Protein AF-A0A7V5UJV2-F1 (afdb_monomer_lite)

Foldseek 3Di:
DDDDDPVPVVVVVVVVVVVVVVVVVVVVVVVVVVVVVVVVVPPNPPCLVVLLPDDDPCNCVSNVPNPCLLCPQLLPLVNLLVVLVVVLVVLCVVVDPPPVLNVLLVVLSVVLNVVSVVLCVVCVVVSVVLVVLVVVLVVCVVDPVLVVDPVSVVVSVVSSVVSSVSCVVVVVVSVVSVVSSVVSSD

Radius of gyration: 27.22 Å; chains: 1; bounding box: 94×27×67 Å

Secondary structure (DSSP, 8-state):
-----SHHHHHHHHHHHHHHHHHHHHHHHHHHHHHHHHHHHSS---THHHHHT--STTHHHHHTTSSSTT-TTTT-HHHHHHHHHHHHHHHHHHHTT-HHHHHHHHHHHHHHHHHHHHHHHHHHHHHHHHHHHHHHHHHHHH-HHHHHSHHHHHHHHHHHHHHHHHHHHHHHHHHHHHHHHHHHH-

Sequence (186 aa):
MGDRTLAATRFRLTWAAVLSLIALRVVIGWHFYKEGVSKLQGAPVSSGALFGTAKGPLASWYRAPVYDPYGQFRLDRKKTEEAWARYRNDLVRRVGSNKEAADRLKKVEAAHRRQLRAFFEDIDSDLEQHLKNVERLLAYRRDVARREVPGLRTQIATIEREVQKKATPWLAEIDEIWNNFESEMQ

Structure (mmCIF, N/CA/C/O backbone):
data_AF-A0A7V5UJV2-F1
#
_entry.id   AF-A0A7V5UJV2-F1
#
loop_
_atom_site.group_PDB
_atom_site.id
_atom_site.type_symbol
_atom_site.label_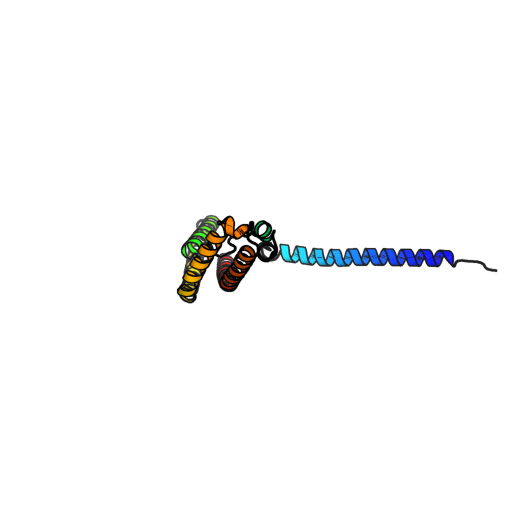atom_id
_atom_site.label_alt_id
_atom_site.label_comp_id
_atom_site.label_asym_id
_atom_site.label_entity_id
_atom_site.label_seq_id
_atom_site.pdbx_PDB_ins_code
_atom_site.Cartn_x
_atom_site.Cartn_y
_atom_site.Cartn_z
_atom_site.occupancy
_atom_site.B_iso_or_equiv
_atom_site.auth_seq_id
_atom_site.auth_comp_id
_atom_site.auth_asym_id
_atom_site.auth_atom_id
_atom_site.pdbx_PDB_model_num
ATOM 1 N N . MET A 1 1 ? 69.737 2.391 40.911 1.00 43.25 1 MET A N 1
ATOM 2 C CA . MET A 1 1 ? 68.554 3.267 40.737 1.00 43.25 1 MET A CA 1
ATOM 3 C C . MET A 1 1 ? 68.426 3.560 39.251 1.00 43.25 1 MET A C 1
ATOM 5 O O . MET A 1 1 ? 69.395 4.034 38.698 1.00 43.25 1 MET A O 1
ATOM 9 N N . GLY A 1 2 ? 67.364 3.276 38.513 1.00 53.12 2 GLY A N 1
ATOM 10 C CA . GLY A 1 2 ? 66.118 2.572 38.767 1.00 53.12 2 GLY A CA 1
ATOM 11 C C . GLY A 1 2 ? 65.568 2.234 37.383 1.00 53.12 2 GLY A C 1
ATOM 12 O O . GLY A 1 2 ? 65.049 3.107 36.700 1.00 53.12 2 GLY A O 1
ATOM 13 N N . ASP A 1 3 ? 65.758 0.990 36.960 1.00 53.03 3 ASP A N 1
ATOM 14 C CA . ASP A 1 3 ? 65.315 0.504 35.659 1.00 53.03 3 ASP A CA 1
ATOM 15 C C . ASP A 1 3 ? 63.919 -0.103 35.844 1.00 53.03 3 ASP A C 1
ATOM 17 O O . ASP A 1 3 ? 63.764 -1.225 36.335 1.00 53.03 3 ASP A O 1
ATOM 21 N N . ARG A 1 4 ? 62.870 0.694 35.607 1.00 56.84 4 ARG A N 1
ATOM 22 C CA . ARG A 1 4 ? 61.479 0.232 35.671 1.00 56.84 4 ARG A CA 1
ATOM 23 C C . ARG A 1 4 ? 60.632 0.846 34.551 1.00 56.84 4 ARG A C 1
ATOM 25 O O . ARG A 1 4 ? 60.442 2.053 34.464 1.00 56.84 4 ARG A O 1
ATOM 32 N N . THR A 1 5 ? 60.027 -0.065 33.785 1.00 53.66 5 THR A N 1
ATOM 33 C CA . THR A 1 5 ? 58.663 0.018 33.225 1.00 53.66 5 THR A CA 1
ATOM 34 C C . THR A 1 5 ? 58.388 0.959 32.042 1.00 53.66 5 THR A C 1
ATOM 36 O O . THR A 1 5 ? 57.554 1.851 32.143 1.00 53.66 5 THR A O 1
ATOM 39 N N . LEU A 1 6 ? 58.950 0.668 30.860 1.00 52.81 6 LEU A N 1
ATOM 40 C CA . LEU A 1 6 ? 58.385 1.148 29.578 1.00 52.81 6 LEU A CA 1
ATOM 41 C C . LEU A 1 6 ? 57.608 0.065 28.801 1.00 52.81 6 LEU A C 1
ATOM 43 O O . LEU A 1 6 ? 56.715 0.383 28.015 1.00 52.81 6 LEU A O 1
ATOM 47 N N . ALA A 1 7 ? 57.882 -1.221 29.049 1.00 50.50 7 ALA A N 1
ATOM 48 C CA . ALA A 1 7 ? 57.187 -2.331 28.384 1.00 50.50 7 ALA A CA 1
ATOM 49 C C . ALA A 1 7 ? 55.741 -2.531 28.888 1.00 50.50 7 ALA A C 1
ATOM 51 O O . ALA A 1 7 ? 54.833 -2.781 28.096 1.00 50.50 7 ALA A O 1
ATOM 52 N N . ALA A 1 8 ? 55.499 -2.345 30.192 1.00 51.28 8 ALA A N 1
ATOM 53 C CA . ALA A 1 8 ? 54.174 -2.498 30.805 1.00 51.28 8 ALA A CA 1
ATOM 54 C C . ALA A 1 8 ? 53.161 -1.436 30.328 1.00 51.28 8 ALA A C 1
ATOM 56 O O . ALA A 1 8 ? 51.961 -1.700 30.250 1.00 51.28 8 ALA A O 1
ATOM 57 N N . THR A 1 9 ? 53.636 -0.241 29.970 1.00 55.72 9 THR A N 1
ATOM 58 C CA . THR A 1 9 ? 52.798 0.895 29.559 1.00 55.72 9 THR A CA 1
ATOM 59 C C . THR A 1 9 ? 52.237 0.712 28.146 1.00 55.72 9 THR A C 1
ATOM 61 O O . THR A 1 9 ? 51.080 1.038 27.894 1.00 55.72 9 THR A O 1
ATOM 64 N N . ARG A 1 10 ? 53.008 0.098 27.234 1.00 55.28 10 ARG A N 1
ATOM 65 C CA . ARG A 1 10 ? 52.565 -0.208 25.859 1.00 55.28 10 ARG A CA 1
ATOM 66 C C . ARG A 1 10 ? 51.463 -1.272 25.816 1.00 55.28 10 ARG A C 1
ATOM 68 O O . ARG A 1 10 ? 50.513 -1.124 25.050 1.00 55.28 10 ARG A O 1
ATOM 75 N N . PHE A 1 11 ? 51.560 -2.294 26.671 1.00 56.97 11 PHE A N 1
ATOM 76 C CA . PHE A 1 11 ? 50.554 -3.359 26.798 1.00 56.97 11 PHE A CA 1
ATOM 77 C C . PHE A 1 11 ? 49.228 -2.834 27.382 1.00 56.97 11 PHE A C 1
ATOM 79 O O . PHE A 1 11 ? 48.145 -3.246 26.977 1.00 56.97 11 PHE A O 1
ATOM 86 N N . ARG A 1 12 ? 49.299 -1.859 28.301 1.00 59.91 12 ARG A N 1
ATOM 87 C CA . ARG A 1 12 ? 48.116 -1.184 28.865 1.00 59.91 12 ARG A CA 1
ATOM 88 C C . ARG A 1 12 ? 47.392 -0.300 27.846 1.00 59.91 12 ARG A C 1
ATOM 90 O O . ARG A 1 12 ? 46.166 -0.297 27.827 1.00 59.91 12 ARG A O 1
ATOM 97 N N . LEU A 1 13 ? 48.127 0.398 26.974 1.00 65.44 13 LEU A N 1
ATOM 98 C CA . LEU A 1 13 ? 47.531 1.194 25.891 1.00 65.44 13 LEU A CA 1
ATOM 99 C C . LEU A 1 13 ? 46.832 0.326 24.836 1.00 65.44 13 LEU A C 1
ATOM 101 O O . LEU A 1 13 ? 45.756 0.686 24.364 1.00 65.44 13 LEU A O 1
ATOM 105 N N . THR A 1 14 ? 47.400 -0.833 24.497 1.00 75.44 14 THR A N 1
ATOM 106 C CA . THR A 1 14 ? 46.771 -1.778 23.556 1.00 75.44 14 THR A CA 1
ATOM 107 C C . THR A 1 14 ? 45.496 -2.379 24.136 1.00 75.44 14 THR A C 1
ATOM 109 O O . THR A 1 14 ? 44.479 -2.417 23.448 1.00 75.44 14 THR A O 1
ATOM 112 N N . TRP A 1 15 ? 45.493 -2.750 25.418 1.00 82.06 15 TRP A N 1
ATOM 113 C CA . TRP A 1 15 ? 44.276 -3.207 26.092 1.00 82.06 15 TRP A CA 1
ATOM 114 C C . TRP A 1 15 ? 43.194 -2.126 26.186 1.00 82.06 15 TRP A C 1
ATOM 116 O O . TRP A 1 15 ? 42.030 -2.414 25.916 1.00 82.06 15 TRP A O 1
ATOM 126 N N . ALA A 1 16 ? 43.559 -0.878 26.494 1.00 84.56 16 ALA A N 1
ATOM 127 C CA . ALA A 1 16 ? 42.611 0.237 26.520 1.00 84.56 16 ALA A CA 1
ATOM 128 C C . ALA A 1 16 ? 41.988 0.507 25.138 1.00 84.56 16 ALA A C 1
ATOM 130 O O . ALA A 1 16 ? 40.784 0.754 25.040 1.00 84.56 16 ALA A O 1
ATOM 131 N N . ALA A 1 17 ? 42.775 0.401 24.063 1.00 86.88 17 ALA A N 1
ATOM 132 C CA . ALA A 1 17 ? 42.282 0.536 22.695 1.00 86.88 17 ALA A CA 1
ATOM 133 C C . ALA A 1 17 ? 41.329 -0.608 22.307 1.00 86.88 17 ALA A C 1
ATOM 135 O O . ALA A 1 17 ? 40.267 -0.356 21.738 1.00 86.88 17 ALA A O 1
ATOM 136 N N . VAL A 1 18 ? 41.658 -1.855 22.667 1.00 90.44 18 VAL A N 1
ATOM 137 C CA . VAL A 1 18 ? 40.792 -3.024 22.426 1.00 90.44 18 VAL A CA 1
ATOM 138 C C . VAL A 1 18 ? 39.471 -2.893 23.184 1.00 90.44 18 VAL A C 1
ATOM 140 O O . VAL A 1 18 ? 38.410 -3.077 22.593 1.00 90.44 18 VAL A O 1
ATOM 143 N N . LEU A 1 19 ? 39.513 -2.505 24.462 1.00 91.06 19 LEU A N 1
ATOM 144 C CA . LEU A 1 19 ? 38.308 -2.265 25.260 1.00 91.06 19 LEU A CA 1
ATOM 145 C C . LEU A 1 19 ? 37.454 -1.136 24.676 1.00 91.06 19 LEU A C 1
ATOM 147 O O . LEU A 1 19 ? 36.235 -1.267 24.610 1.00 91.06 19 LEU A O 1
ATOM 151 N N . SER A 1 20 ? 38.085 -0.069 24.183 1.00 88.44 20 SER A N 1
ATOM 152 C CA . SER A 1 20 ? 37.382 1.035 23.519 1.00 88.44 20 SER A CA 1
ATOM 153 C C . SER A 1 20 ? 36.712 0.586 22.216 1.00 88.44 20 SER A C 1
ATOM 155 O O . SER A 1 20 ? 35.573 0.962 21.949 1.00 88.44 20 SER A O 1
ATOM 157 N N . LEU A 1 21 ? 37.368 -0.268 21.423 1.00 92.69 21 LEU A N 1
ATOM 158 C CA . LEU A 1 21 ? 36.799 -0.825 20.191 1.00 92.69 21 LEU A CA 1
ATOM 159 C C . LEU A 1 21 ? 35.606 -1.750 20.479 1.00 92.69 21 LEU A C 1
ATOM 161 O O . LEU A 1 21 ? 34.597 -1.701 19.773 1.00 92.69 21 LEU A O 1
ATOM 165 N N . ILE A 1 22 ? 35.707 -2.578 21.522 1.00 94.19 22 ILE A N 1
ATOM 166 C CA . ILE A 1 22 ? 34.615 -3.448 21.976 1.00 94.19 22 ILE A CA 1
ATOM 167 C C . ILE A 1 22 ? 33.447 -2.597 22.479 1.00 94.19 22 ILE A C 1
ATOM 169 O O . ILE A 1 22 ? 32.313 -2.821 22.063 1.00 94.19 22 ILE A O 1
ATOM 173 N N . ALA A 1 23 ? 33.710 -1.584 23.306 1.00 91.94 23 ALA A N 1
ATOM 174 C CA . ALA A 1 23 ? 32.685 -0.665 23.791 1.00 91.94 23 ALA A CA 1
ATOM 175 C C . ALA A 1 23 ? 31.983 0.059 22.633 1.00 91.94 23 ALA A C 1
ATOM 177 O O . ALA A 1 23 ? 30.756 0.091 22.588 1.00 91.94 23 ALA A O 1
ATOM 178 N N . LEU A 1 24 ? 32.736 0.550 21.643 1.00 93.50 24 LEU A N 1
ATOM 179 C CA . LEU A 1 24 ? 32.177 1.162 20.438 1.00 93.50 24 LEU A CA 1
ATOM 180 C C . LEU A 1 24 ? 31.266 0.185 19.676 1.00 93.50 24 LEU A C 1
ATOM 182 O O . LEU A 1 24 ? 30.161 0.555 19.286 1.00 93.50 24 LEU A O 1
ATOM 186 N N . ARG A 1 25 ? 31.688 -1.075 19.504 1.00 92.06 25 ARG A N 1
ATOM 187 C CA . ARG A 1 25 ? 30.880 -2.128 18.859 1.00 92.06 25 ARG A CA 1
ATOM 188 C C . ARG A 1 25 ? 29.581 -2.401 19.615 1.00 92.06 25 ARG A C 1
ATOM 190 O O . ARG A 1 25 ? 28.536 -2.530 18.982 1.00 92.06 25 ARG A O 1
ATOM 197 N N . VAL A 1 26 ? 29.637 -2.465 20.944 1.00 95.06 26 VAL A N 1
ATOM 198 C CA . VAL A 1 26 ? 28.460 -2.694 21.792 1.00 95.06 26 VAL A CA 1
ATOM 199 C C . VAL A 1 26 ? 27.503 -1.507 21.725 1.00 95.06 26 VAL A C 1
ATOM 201 O O . VAL A 1 26 ? 26.307 -1.717 21.557 1.00 95.06 26 VAL A O 1
ATOM 204 N N . VAL A 1 27 ? 28.003 -0.269 21.778 1.00 93.62 27 VAL A N 1
ATOM 205 C CA . VAL A 1 27 ? 27.171 0.944 21.692 1.00 93.62 27 VAL A CA 1
ATOM 206 C C . VAL A 1 27 ? 26.481 1.050 20.333 1.00 93.62 27 VAL A C 1
ATOM 208 O O . VAL A 1 27 ? 25.272 1.266 20.284 1.00 93.62 27 VAL A O 1
ATOM 211 N N . ILE A 1 28 ? 27.215 0.843 19.233 1.00 89.75 28 ILE A N 1
ATOM 212 C CA . ILE A 1 28 ? 26.638 0.844 17.881 1.00 89.75 28 ILE A CA 1
ATOM 213 C C . ILE A 1 28 ? 25.586 -0.266 17.758 1.00 89.75 28 ILE A C 1
ATOM 215 O O . ILE A 1 28 ? 24.476 -0.015 17.293 1.00 89.75 28 ILE A O 1
ATOM 219 N N . GLY A 1 29 ? 25.899 -1.481 18.219 1.00 89.50 29 GLY A N 1
ATOM 220 C CA . GLY A 1 29 ? 24.962 -2.604 18.200 1.00 89.50 29 GLY A CA 1
ATOM 221 C C . GLY A 1 29 ? 23.695 -2.331 19.013 1.00 89.50 29 GLY A C 1
ATOM 222 O O . GLY A 1 29 ? 22.592 -2.584 18.537 1.00 89.50 29 GLY A O 1
ATOM 223 N N . TRP A 1 30 ? 23.837 -1.752 20.205 1.00 89.88 30 TRP A N 1
ATOM 224 C CA . TRP A 1 30 ? 22.716 -1.384 21.068 1.00 89.88 30 TRP A CA 1
ATOM 225 C C . TRP A 1 30 ? 21.837 -0.290 20.453 1.00 89.88 30 TRP A C 1
ATOM 227 O O . TRP A 1 30 ? 20.612 -0.359 20.551 1.00 89.88 30 TRP A O 1
ATOM 237 N N . HIS A 1 31 ? 22.443 0.691 19.780 1.00 86.62 31 HIS A N 1
ATOM 238 C CA . HIS A 1 31 ? 21.722 1.732 19.049 1.00 86.62 31 HIS A CA 1
ATOM 239 C C . HIS A 1 31 ? 20.842 1.127 17.946 1.00 86.62 31 HIS A C 1
ATOM 241 O O . HIS A 1 31 ? 19.631 1.347 17.938 1.00 86.62 31 HIS A O 1
ATOM 247 N N . PHE A 1 32 ? 21.416 0.281 17.083 1.00 83.25 32 PHE A N 1
ATOM 248 C CA . PHE A 1 32 ? 20.658 -0.422 16.040 1.00 83.25 32 PHE A CA 1
ATOM 249 C C . PHE A 1 32 ? 19.603 -1.374 16.610 1.00 83.25 32 PHE A C 1
ATOM 251 O O . PHE A 1 32 ? 18.515 -1.481 16.048 1.00 83.25 32 PHE A O 1
ATOM 258 N N . TYR A 1 33 ? 19.886 -2.041 17.732 1.00 84.31 33 TYR A N 1
ATOM 259 C CA . TYR A 1 33 ? 18.919 -2.906 18.404 1.00 84.31 33 TYR A CA 1
ATOM 260 C C . TYR A 1 33 ? 17.708 -2.112 18.902 1.00 84.31 33 TYR A C 1
ATOM 262 O O . TYR A 1 33 ? 16.574 -2.483 18.611 1.00 84.31 33 TYR A O 1
ATOM 270 N N . LYS A 1 34 ? 17.925 -0.989 19.596 1.00 82.69 34 LYS A N 1
ATOM 271 C CA . LYS A 1 34 ? 16.832 -0.131 20.074 1.00 82.69 34 LYS A CA 1
ATOM 272 C C . LYS A 1 34 ? 16.006 0.448 18.931 1.00 82.69 34 LYS A C 1
ATOM 274 O O . LYS A 1 34 ? 14.782 0.452 19.022 1.00 82.69 34 LYS A O 1
ATOM 279 N N . GLU A 1 35 ? 16.648 0.914 17.862 1.00 74.81 35 GLU A N 1
ATOM 280 C CA . GLU A 1 35 ? 15.935 1.391 16.674 1.00 74.81 35 GLU A CA 1
ATOM 281 C C . GLU A 1 35 ? 15.155 0.269 15.983 1.00 74.81 35 GLU A C 1
ATOM 283 O O . GLU A 1 35 ? 14.025 0.483 15.548 1.00 74.81 35 GLU A O 1
ATOM 288 N N . GLY A 1 36 ? 15.730 -0.934 15.912 1.00 66.75 36 GLY A N 1
ATOM 289 C CA . GLY A 1 36 ? 15.079 -2.115 15.354 1.00 66.75 36 GLY A CA 1
ATOM 290 C C . GLY A 1 36 ? 13.849 -2.533 16.156 1.00 66.75 36 GLY A C 1
ATOM 291 O O . GLY A 1 36 ? 12.781 -2.717 15.581 1.00 66.75 36 GLY A O 1
ATOM 292 N N . VAL A 1 37 ? 13.964 -2.619 17.483 1.00 71.94 37 VAL A N 1
ATOM 293 C CA . VAL A 1 37 ? 12.848 -2.964 18.379 1.00 71.94 37 VAL A CA 1
ATOM 294 C C . VAL A 1 37 ? 11.764 -1.888 18.360 1.00 71.94 37 VAL A C 1
ATOM 296 O O . VAL A 1 37 ? 10.588 -2.227 18.289 1.00 71.94 37 VAL A O 1
ATOM 299 N N . SER A 1 38 ? 12.141 -0.607 18.354 1.00 61.31 38 SER A N 1
ATOM 300 C CA . SER A 1 38 ? 11.189 0.507 18.242 1.00 61.31 38 SER A CA 1
ATOM 301 C C . SER A 1 38 ? 10.376 0.425 16.946 1.00 61.31 38 SER A C 1
ATOM 303 O O . SER A 1 38 ? 9.154 0.550 16.964 1.00 61.31 38 SER A O 1
ATOM 305 N N . LYS A 1 39 ? 11.036 0.102 15.825 1.00 58.22 39 LYS A N 1
ATOM 306 C CA . LYS A 1 39 ? 10.365 -0.133 14.542 1.00 58.22 39 LYS A CA 1
ATOM 307 C C . LYS A 1 39 ? 9.461 -1.366 14.587 1.00 58.22 39 LYS A C 1
ATOM 309 O O . LYS A 1 39 ? 8.358 -1.302 14.080 1.00 58.22 39 LYS A O 1
ATOM 314 N N . LEU A 1 40 ? 9.870 -2.458 15.232 1.00 57.78 40 LEU A N 1
ATOM 315 C CA . LEU A 1 40 ? 9.035 -3.662 15.369 1.00 57.78 40 LEU A CA 1
ATOM 316 C C . LEU A 1 40 ? 7.800 -3.465 16.266 1.00 57.78 40 LEU A C 1
ATOM 318 O O . LEU A 1 40 ? 6.825 -4.196 16.113 1.00 57.78 40 LEU A O 1
ATOM 322 N N . GLN A 1 41 ? 7.840 -2.516 17.203 1.00 55.31 41 GLN A N 1
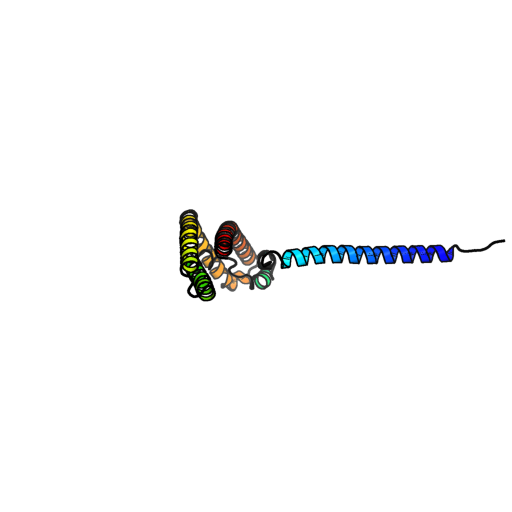ATOM 323 C CA . GLN A 1 41 ? 6.728 -2.209 18.110 1.00 55.31 41 GLN A CA 1
ATOM 324 C C . GLN A 1 41 ? 5.765 -1.144 17.553 1.00 55.31 41 GLN A C 1
ATOM 326 O O . GLN A 1 41 ? 4.624 -1.077 18.005 1.00 55.31 41 GLN A O 1
ATOM 331 N N . GLY A 1 42 ? 6.189 -0.332 16.577 1.00 47.41 42 GLY A N 1
ATOM 332 C CA . GLY A 1 42 ? 5.365 0.689 15.925 1.00 47.41 42 GLY A CA 1
ATOM 333 C C . GLY A 1 42 ? 4.938 0.275 14.518 1.00 47.41 42 GLY A C 1
ATOM 334 O O . GLY A 1 42 ? 5.728 0.413 13.592 1.00 47.41 42 GLY A O 1
ATOM 335 N N . ALA A 1 43 ? 3.682 -0.169 14.371 1.00 47.94 43 ALA A N 1
ATOM 336 C CA . ALA A 1 43 ? 3.082 -0.715 13.143 1.00 47.94 43 ALA A CA 1
ATOM 337 C C . ALA A 1 43 ? 3.852 -1.924 12.548 1.00 47.94 43 ALA A C 1
ATOM 339 O O . ALA A 1 43 ? 5.065 -2.055 12.701 1.00 47.94 43 ALA A O 1
ATOM 340 N N . PRO A 1 44 ? 3.185 -2.872 11.866 1.00 46.66 44 PRO A N 1
ATOM 341 C CA . PRO A 1 44 ? 3.896 -3.967 11.218 1.00 46.66 44 PRO A CA 1
ATOM 342 C C . PRO A 1 44 ? 4.821 -3.391 10.140 1.00 46.66 44 PRO A C 1
ATOM 344 O O . PRO A 1 44 ? 4.370 -2.950 9.084 1.00 46.66 44 PRO A O 1
ATOM 347 N N . VAL A 1 45 ? 6.132 -3.396 10.397 1.00 42.91 45 VAL A N 1
ATOM 348 C CA . VAL A 1 45 ? 7.148 -3.018 9.409 1.00 42.91 45 VAL A CA 1
ATOM 349 C C . VAL A 1 45 ? 7.133 -4.073 8.315 1.00 42.91 45 VAL A C 1
ATOM 351 O O . VAL A 1 45 ? 7.837 -5.083 8.365 1.00 42.91 45 VAL A O 1
ATOM 354 N N . SER A 1 46 ? 6.284 -3.859 7.317 1.00 51.59 46 SER A N 1
ATOM 355 C CA . SER A 1 46 ? 6.256 -4.701 6.138 1.00 51.59 46 SER A CA 1
ATOM 356 C C . SER A 1 46 ? 7.579 -4.516 5.405 1.00 51.59 46 SER A C 1
ATOM 358 O O . SER A 1 46 ? 7.878 -3.454 4.855 1.00 51.59 46 SER A O 1
ATOM 360 N N . SER A 1 47 ? 8.370 -5.588 5.336 1.00 53.78 47 SER A N 1
ATOM 361 C CA . SER A 1 47 ? 9.551 -5.647 4.465 1.00 53.78 47 SER A CA 1
ATOM 362 C C . SER A 1 47 ? 9.181 -5.492 2.979 1.00 53.78 47 SER A C 1
ATOM 364 O O . SER A 1 47 ? 10.066 -5.414 2.132 1.00 53.78 47 SER A O 1
ATOM 366 N N . GLY A 1 48 ? 7.886 -5.392 2.647 1.00 56.41 48 GLY A N 1
ATOM 367 C CA . GLY A 1 48 ? 7.373 -5.108 1.313 1.00 56.41 48 GLY A CA 1
ATOM 368 C C . GLY A 1 48 ? 7.949 -3.842 0.676 1.00 56.41 48 GLY A C 1
ATOM 369 O O . GLY A 1 48 ? 8.186 -3.849 -0.526 1.00 56.41 48 GLY A O 1
ATOM 370 N N . ALA A 1 49 ? 8.274 -2.796 1.444 1.00 56.47 49 ALA A N 1
ATOM 371 C CA . ALA A 1 49 ? 8.940 -1.605 0.898 1.00 56.47 49 ALA A CA 1
ATOM 372 C C . ALA A 1 49 ? 10.405 -1.880 0.487 1.00 56.47 49 ALA A C 1
ATOM 374 O O . ALA A 1 49 ? 10.864 -1.435 -0.568 1.00 56.47 49 ALA A O 1
ATOM 375 N N . LEU A 1 50 ? 11.136 -2.673 1.279 1.00 60.25 50 LEU A N 1
ATOM 376 C CA . LEU A 1 50 ? 12.511 -3.094 0.969 1.00 60.25 50 LEU A CA 1
ATOM 377 C C . LEU A 1 50 ? 12.538 -4.041 -0.236 1.00 60.25 50 LEU A C 1
ATOM 379 O O . LEU A 1 50 ? 13.301 -3.856 -1.181 1.00 60.25 50 LEU A O 1
ATOM 383 N N . PHE A 1 51 ? 11.649 -5.028 -0.239 1.00 66.94 51 PHE A N 1
ATOM 384 C CA . PHE A 1 51 ? 11.513 -5.989 -1.325 1.00 66.94 51 PHE A CA 1
ATOM 385 C C . PHE A 1 51 ? 10.976 -5.342 -2.607 1.00 66.94 51 PHE A C 1
ATOM 387 O O . PHE A 1 51 ? 11.487 -5.605 -3.695 1.00 66.94 51 PHE A O 1
ATOM 394 N N . GLY A 1 52 ? 10.028 -4.412 -2.484 1.00 62.50 52 GLY A N 1
ATOM 395 C CA . GLY A 1 52 ? 9.441 -3.643 -3.581 1.00 62.50 52 GLY A CA 1
ATOM 396 C C . GLY A 1 52 ? 10.444 -2.747 -4.312 1.00 62.50 52 GLY A C 1
ATOM 397 O O . GLY A 1 52 ? 10.292 -2.507 -5.510 1.00 62.50 52 GLY A O 1
ATOM 398 N N . THR A 1 53 ? 11.506 -2.304 -3.633 1.00 64.50 53 THR A N 1
ATOM 399 C CA . THR A 1 53 ? 12.543 -1.425 -4.201 1.00 64.50 53 THR A CA 1
ATOM 400 C C . THR A 1 53 ? 13.755 -2.170 -4.769 1.00 64.50 53 THR A C 1
ATOM 402 O O . THR A 1 53 ? 14.619 -1.531 -5.377 1.00 64.50 53 THR A O 1
ATOM 405 N N . ALA A 1 54 ? 13.811 -3.505 -4.662 1.00 73.25 54 ALA A N 1
ATOM 406 C CA . ALA A 1 54 ? 14.917 -4.319 -5.174 1.00 73.25 54 ALA A CA 1
ATOM 407 C C . ALA A 1 54 ? 15.191 -4.046 -6.665 1.00 73.25 54 ALA A C 1
ATOM 409 O O . ALA A 1 54 ? 14.261 -3.976 -7.465 1.00 73.25 54 ALA A O 1
ATOM 410 N N . LYS A 1 55 ? 16.457 -3.890 -7.070 1.00 69.12 55 LYS A N 1
ATOM 411 C CA . LYS A 1 55 ? 16.866 -3.655 -8.470 1.00 69.12 55 LYS A CA 1
ATOM 412 C C . LYS A 1 55 ? 17.795 -4.773 -8.943 1.00 69.12 55 LYS A C 1
ATOM 414 O O . LYS A 1 55 ? 18.531 -5.343 -8.148 1.00 69.12 55 LYS A O 1
ATOM 419 N N . GLY A 1 56 ? 17.787 -5.051 -10.246 1.00 69.00 56 GLY A N 1
ATOM 420 C CA . GLY A 1 56 ? 18.700 -6.012 -10.873 1.00 69.00 56 GLY A CA 1
ATOM 421 C C . GLY A 1 56 ? 18.022 -7.302 -11.352 1.00 69.00 56 GLY A C 1
ATOM 422 O O . GLY A 1 56 ? 16.796 -7.409 -11.315 1.00 69.00 56 GLY A O 1
ATOM 423 N N . PRO A 1 57 ? 18.804 -8.286 -11.832 1.00 71.31 57 PRO A N 1
ATOM 424 C CA . PRO A 1 57 ? 18.279 -9.501 -12.461 1.00 71.31 57 PRO A CA 1
ATOM 425 C C . PRO A 1 57 ? 17.470 -10.385 -11.504 1.00 71.31 57 PRO A C 1
ATOM 427 O O . PRO A 1 57 ? 16.599 -11.120 -11.955 1.00 71.31 57 PRO A O 1
ATOM 430 N N . LEU A 1 58 ? 17.720 -10.275 -10.196 1.00 74.75 58 LEU A N 1
ATOM 431 C CA . LEU A 1 58 ? 16.997 -11.000 -9.148 1.00 74.75 58 LEU A CA 1
ATOM 432 C C . LEU A 1 58 ? 15.853 -10.184 -8.526 1.00 74.75 58 LEU A C 1
ATOM 434 O O . LEU A 1 58 ? 15.212 -10.652 -7.591 1.00 74.75 58 LEU A O 1
ATOM 438 N N . ALA A 1 59 ? 15.560 -8.977 -9.024 1.00 73.38 59 ALA A N 1
ATOM 439 C CA . ALA A 1 59 ? 14.505 -8.131 -8.459 1.00 73.38 59 ALA A CA 1
ATOM 440 C C . ALA A 1 59 ? 13.134 -8.822 -8.454 1.00 73.38 59 ALA A C 1
ATOM 442 O O . ALA A 1 59 ? 12.367 -8.645 -7.515 1.00 73.38 59 ALA A O 1
ATOM 443 N N . SER A 1 60 ? 12.837 -9.646 -9.464 1.00 67.88 60 SER A N 1
ATOM 444 C CA . SER A 1 60 ? 11.605 -10.440 -9.509 1.00 67.88 60 SER A CA 1
ATOM 445 C C . SER A 1 60 ? 11.491 -11.418 -8.337 1.00 67.88 60 SER A C 1
ATOM 447 O O . SER A 1 60 ? 10.414 -11.536 -7.765 1.00 67.88 60 SER A O 1
ATOM 449 N N . TRP A 1 61 ? 12.592 -12.068 -7.949 1.00 71.75 61 TRP A N 1
ATOM 450 C CA . TRP A 1 61 ? 12.634 -13.001 -6.821 1.00 71.75 61 TRP A CA 1
ATOM 451 C C . TRP A 1 61 ? 12.408 -12.290 -5.492 1.00 71.75 61 TRP A C 1
ATOM 453 O O . TRP A 1 61 ? 11.609 -12.744 -4.681 1.00 71.75 61 TRP A O 1
ATOM 463 N N . TYR A 1 62 ? 13.057 -11.142 -5.294 1.00 72.69 62 TYR A N 1
ATOM 464 C CA . TYR A 1 62 ? 12.880 -10.358 -4.073 1.00 72.69 62 TYR A CA 1
ATOM 465 C C . TYR A 1 62 ? 11.502 -9.709 -3.982 1.00 72.69 62 TYR A C 1
ATOM 467 O O . TYR A 1 62 ? 10.990 -9.569 -2.883 1.00 72.69 62 TYR A O 1
ATOM 475 N N . ARG A 1 63 ? 10.879 -9.348 -5.111 1.00 72.81 63 ARG A N 1
ATOM 476 C CA . ARG A 1 63 ? 9.530 -8.761 -5.149 1.00 72.81 63 ARG A CA 1
ATOM 477 C C . ARG A 1 63 ? 8.403 -9.791 -5.099 1.00 72.81 63 ARG A C 1
ATOM 479 O O . ARG A 1 63 ? 7.276 -9.403 -4.825 1.00 72.81 63 ARG A O 1
ATOM 486 N N . ALA A 1 64 ? 8.672 -11.072 -5.356 1.00 68.50 64 ALA A N 1
ATOM 487 C CA . ALA A 1 64 ? 7.651 -12.125 -5.364 1.00 68.50 64 ALA A CA 1
ATOM 488 C C . ALA A 1 64 ? 6.819 -12.226 -4.064 1.00 68.50 64 ALA A C 1
ATOM 490 O O . ALA A 1 64 ? 5.619 -12.469 -4.169 1.00 68.50 64 ALA A O 1
ATOM 491 N N . PRO A 1 65 ? 7.386 -12.003 -2.860 1.00 71.62 65 PRO A N 1
ATOM 492 C CA . PRO A 1 65 ? 6.621 -12.004 -1.613 1.00 71.62 65 PRO A CA 1
ATOM 493 C C . PRO A 1 65 ? 5.851 -10.702 -1.350 1.00 71.62 65 PRO A C 1
ATOM 495 O O . PRO A 1 65 ? 5.104 -10.630 -0.376 1.00 71.62 65 PRO A O 1
ATOM 498 N N . VAL A 1 66 ? 6.059 -9.647 -2.149 1.00 73.12 66 VAL A N 1
ATOM 499 C CA . VAL A 1 66 ? 5.389 -8.359 -1.943 1.00 73.12 66 VAL A CA 1
ATOM 500 C C . VAL A 1 66 ? 3.917 -8.540 -2.278 1.00 73.12 66 VAL A C 1
ATOM 502 O O . VAL A 1 66 ? 3.559 -8.758 -3.434 1.00 73.12 66 VAL A O 1
ATOM 505 N N . TYR A 1 67 ? 3.070 -8.452 -1.255 1.00 70.25 67 TYR A N 1
ATOM 506 C CA . TYR A 1 67 ? 1.629 -8.452 -1.439 1.00 70.25 67 TYR A CA 1
ATOM 507 C C . TYR A 1 67 ? 1.215 -7.258 -2.302 1.00 70.25 67 TYR A C 1
ATOM 509 O O . TYR A 1 67 ? 1.582 -6.119 -2.017 1.00 70.25 67 TYR A O 1
ATOM 517 N N . ASP A 1 68 ? 0.450 -7.545 -3.353 1.00 77.06 68 ASP A N 1
ATOM 518 C CA . ASP A 1 68 ? -0.172 -6.554 -4.227 1.00 77.06 68 ASP A CA 1
ATOM 519 C C . ASP A 1 68 ? 0.776 -5.421 -4.702 1.00 77.06 68 ASP A C 1
ATOM 521 O O . ASP A 1 68 ? 0.555 -4.242 -4.395 1.00 77.06 68 ASP A O 1
ATOM 525 N N . PRO A 1 69 ? 1.847 -5.749 -5.458 1.00 76.12 69 PRO A N 1
ATOM 526 C CA . PRO A 1 69 ? 2.905 -4.797 -5.809 1.00 76.12 69 PRO A CA 1
ATOM 527 C C . PRO A 1 69 ? 2.449 -3.723 -6.806 1.00 76.12 69 PRO A C 1
ATOM 529 O O . PRO A 1 69 ? 3.104 -2.691 -6.944 1.00 76.12 69 PRO A O 1
ATOM 532 N N . TYR A 1 70 ? 1.346 -3.977 -7.513 1.00 81.44 70 TYR A N 1
ATOM 533 C CA . TYR A 1 70 ? 0.777 -3.079 -8.518 1.00 81.44 70 TYR A CA 1
ATOM 534 C C . TYR A 1 70 ? -0.584 -2.500 -8.108 1.00 81.44 70 TYR A C 1
ATOM 536 O O . TYR A 1 70 ? -1.172 -1.748 -8.886 1.00 81.44 70 TYR A O 1
ATOM 544 N N . GLY A 1 71 ? -1.085 -2.846 -6.918 1.00 83.88 71 GLY A N 1
ATOM 545 C CA . GLY A 1 71 ? -2.360 -2.347 -6.413 1.00 83.88 71 GLY A CA 1
ATOM 546 C C . GLY A 1 71 ? -3.606 -3.017 -6.993 1.00 83.88 71 GLY A C 1
ATOM 547 O O . GLY A 1 71 ? -4.687 -2.476 -6.849 1.00 83.88 71 GLY A O 1
ATOM 548 N N . GLN A 1 72 ? -3.503 -4.166 -7.660 1.00 83.19 72 GLN A N 1
ATOM 549 C CA . GLN A 1 72 ? -4.646 -4.858 -8.272 1.00 83.19 72 GLN A CA 1
ATOM 550 C C . GLN A 1 72 ? -5.725 -5.287 -7.269 1.00 83.19 72 GLN A C 1
ATOM 552 O O . GLN A 1 72 ? -6.873 -5.501 -7.661 1.00 83.19 72 GLN A O 1
ATOM 557 N N . PHE A 1 73 ? -5.359 -5.486 -6.002 1.00 85.06 73 PHE A N 1
ATOM 558 C CA . PHE A 1 73 ? -6.320 -5.788 -4.946 1.00 85.06 73 PHE A CA 1
ATOM 559 C C . PHE A 1 73 ? -6.802 -4.514 -4.254 1.00 85.06 73 PHE A C 1
ATOM 561 O O . PHE A 1 73 ? -8.003 -4.329 -4.100 1.00 85.06 73 PHE A O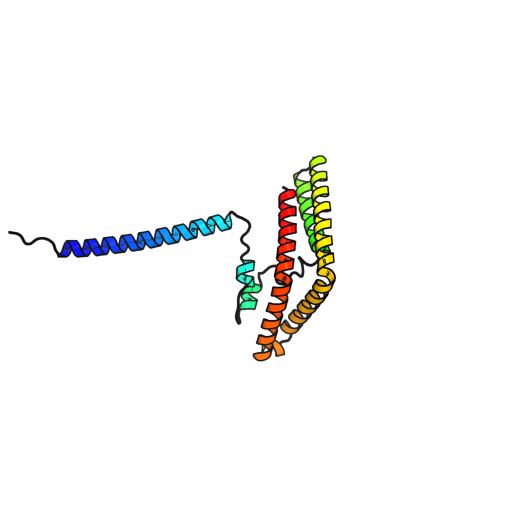 1
ATOM 568 N N . ARG A 1 74 ? -5.881 -3.630 -3.857 1.00 85.88 74 ARG A N 1
ATOM 569 C CA . ARG A 1 74 ? -6.203 -2.413 -3.094 1.00 85.88 74 ARG A CA 1
ATOM 570 C C . ARG A 1 74 ? -6.905 -1.343 -3.930 1.00 85.88 74 ARG A C 1
ATOM 572 O O . ARG A 1 74 ? -7.828 -0.702 -3.438 1.00 85.88 74 ARG A O 1
ATOM 579 N N . LEU A 1 75 ? -6.531 -1.207 -5.204 1.00 90.25 75 LEU A N 1
ATOM 580 C CA . LEU A 1 75 ? -7.184 -0.326 -6.182 1.00 90.25 75 LEU A CA 1
ATOM 581 C C . LEU A 1 75 ? -8.456 -0.955 -6.786 1.00 90.25 75 LEU A C 1
ATOM 583 O O . LEU A 1 75 ? -8.971 -0.473 -7.790 1.00 90.25 75 LEU A O 1
ATOM 587 N N . ASP A 1 76 ? -8.976 -2.034 -6.200 1.00 90.31 76 ASP A N 1
ATOM 588 C CA . ASP A 1 76 ? -10.287 -2.586 -6.530 1.00 90.31 76 ASP A CA 1
ATOM 589 C C . ASP A 1 76 ? -11.256 -2.238 -5.399 1.00 90.31 76 ASP A C 1
ATOM 591 O O . ASP A 1 76 ? -11.269 -2.875 -4.342 1.00 90.31 76 ASP A O 1
ATOM 595 N N . ARG A 1 77 ? -12.092 -1.217 -5.633 1.00 91.69 77 ARG A N 1
ATOM 596 C CA . ARG A 1 77 ? -13.054 -0.724 -4.637 1.00 91.69 77 ARG A CA 1
ATOM 597 C C . ARG A 1 77 ? -13.884 -1.850 -4.029 1.00 91.69 77 ARG A C 1
ATOM 599 O O . ARG A 1 77 ? -14.088 -1.866 -2.819 1.00 91.69 77 ARG A O 1
ATOM 606 N N . LYS A 1 78 ? -14.369 -2.792 -4.846 1.00 91.31 78 LYS A N 1
ATOM 607 C CA . LYS A 1 78 ? -15.243 -3.869 -4.362 1.00 91.31 78 LYS A CA 1
ATOM 608 C C . LYS A 1 78 ? -14.488 -4.791 -3.413 1.00 91.31 78 LYS A C 1
ATOM 610 O O . LYS A 1 78 ? -15.003 -5.098 -2.343 1.00 91.31 78 LYS A O 1
ATOM 615 N N . LYS A 1 79 ? -13.262 -5.183 -3.763 1.00 90.00 79 LYS A N 1
ATOM 616 C CA . LYS A 1 79 ? -12.436 -6.046 -2.905 1.00 90.00 79 LYS A CA 1
ATOM 617 C C . LYS A 1 79 ? -12.051 -5.364 -1.598 1.00 90.00 79 LYS A C 1
ATOM 619 O O . LYS A 1 79 ? -12.115 -6.004 -0.550 1.00 90.00 79 LYS A O 1
ATOM 624 N N . THR A 1 80 ? -11.710 -4.079 -1.644 1.00 88.81 80 THR A N 1
ATOM 625 C CA . THR A 1 80 ? -11.414 -3.287 -0.443 1.00 88.81 80 THR A CA 1
ATOM 626 C C . THR A 1 80 ? -12.645 -3.197 0.466 1.00 88.81 80 THR A C 1
ATOM 628 O O . THR A 1 80 ? -12.558 -3.515 1.651 1.00 88.81 80 THR A O 1
ATOM 631 N N . GLU A 1 81 ? -13.824 -2.892 -0.087 1.00 90.00 81 GLU A N 1
ATOM 632 C CA . GLU A 1 81 ? -15.085 -2.866 0.667 1.00 90.00 81 GLU A CA 1
ATOM 633 C C . GLU A 1 81 ? -15.469 -4.236 1.254 1.00 90.00 81 GLU A C 1
ATOM 635 O O . GLU A 1 81 ? -15.986 -4.315 2.371 1.00 90.00 81 GLU A O 1
ATOM 640 N N . GLU A 1 82 ? -15.237 -5.328 0.524 1.00 91.06 82 GLU A N 1
ATOM 641 C CA . GLU A 1 82 ? -15.460 -6.689 1.020 1.00 91.06 82 GLU A CA 1
ATOM 642 C C . GLU A 1 82 ? -14.523 -7.033 2.178 1.00 91.06 82 GLU A C 1
ATOM 644 O O . GLU A 1 82 ? -14.950 -7.650 3.158 1.00 91.06 82 GLU A O 1
ATOM 649 N N . ALA A 1 83 ? -13.253 -6.642 2.086 1.00 88.12 83 ALA A N 1
ATOM 650 C CA . ALA A 1 83 ? -12.276 -6.877 3.137 1.00 88.12 83 ALA A CA 1
ATOM 651 C C . ALA A 1 83 ? -12.626 -6.088 4.412 1.00 88.12 83 ALA A C 1
ATOM 653 O O . ALA A 1 83 ? -12.614 -6.659 5.505 1.00 88.12 83 ALA A O 1
ATOM 654 N N . TRP A 1 84 ? -13.064 -4.832 4.280 1.00 90.56 84 TRP A N 1
ATOM 655 C CA . TRP A 1 84 ? -13.588 -4.037 5.397 1.00 90.56 84 TRP A CA 1
ATOM 656 C C . TRP A 1 84 ? -14.843 -4.636 6.021 1.00 90.56 84 TRP A C 1
ATOM 658 O O . TRP A 1 84 ? -14.956 -4.696 7.246 1.00 90.56 84 TRP A O 1
ATOM 668 N N . ALA A 1 85 ? -15.773 -5.137 5.204 1.00 89.94 85 ALA A N 1
ATOM 669 C CA . ALA A 1 85 ? -16.975 -5.791 5.708 1.00 89.94 85 ALA A CA 1
ATOM 670 C C . ALA A 1 85 ? -16.632 -7.037 6.540 1.00 89.94 85 ALA A C 1
ATOM 672 O O . ALA A 1 85 ? -17.245 -7.266 7.586 1.00 89.94 85 ALA A O 1
ATOM 673 N N . ARG A 1 86 ? -15.637 -7.828 6.108 1.00 89.50 86 ARG A N 1
ATOM 674 C CA . ARG A 1 86 ? -15.126 -8.975 6.877 1.00 89.50 86 ARG A CA 1
ATOM 675 C C . ARG A 1 86 ? -14.502 -8.522 8.195 1.00 89.50 86 ARG A C 1
ATOM 677 O O . ARG A 1 86 ? -14.898 -9.036 9.236 1.00 89.50 86 ARG A O 1
ATOM 684 N N . TYR A 1 87 ? -13.621 -7.522 8.163 1.00 86.69 87 TYR A N 1
ATOM 685 C CA . TYR A 1 87 ? -12.989 -6.976 9.367 1.00 86.69 87 TYR A CA 1
ATOM 686 C C . TYR A 1 87 ? -14.021 -6.466 10.384 1.00 86.69 87 TYR A C 1
ATOM 688 O O . TYR A 1 87 ? -14.011 -6.863 11.549 1.00 86.69 87 TYR A O 1
ATOM 696 N N . ARG A 1 88 ? -15.003 -5.676 9.934 1.00 90.12 88 ARG A N 1
ATOM 697 C CA . ARG A 1 88 ? -16.116 -5.229 10.782 1.00 90.12 88 ARG A CA 1
ATOM 698 C C . ARG A 1 88 ? -16.890 -6.413 11.361 1.00 90.12 88 ARG A C 1
ATOM 700 O O . ARG A 1 88 ? -17.206 -6.405 12.546 1.00 90.12 88 ARG A O 1
ATOM 707 N N . ASN A 1 89 ? -17.231 -7.417 10.553 1.00 90.12 89 ASN A N 1
ATOM 708 C CA . ASN A 1 89 ? -17.965 -8.591 11.039 1.00 90.12 89 ASN A CA 1
ATOM 709 C C . ASN A 1 89 ? -17.194 -9.323 12.145 1.00 90.12 89 ASN A C 1
ATOM 711 O O . ASN A 1 89 ? -17.803 -9.788 13.108 1.00 90.12 89 ASN A O 1
ATOM 715 N N . ASP A 1 90 ? -15.868 -9.388 12.049 1.00 88.31 90 ASP A N 1
ATOM 716 C CA . ASP A 1 90 ? -15.017 -9.965 13.090 1.00 88.31 90 ASP A CA 1
ATOM 717 C C . ASP A 1 90 ? -15.084 -9.160 14.389 1.00 88.31 90 ASP A C 1
ATOM 719 O O . ASP A 1 90 ? -15.197 -9.748 15.465 1.00 88.31 90 ASP A O 1
ATOM 723 N N . LEU A 1 91 ? -15.085 -7.830 14.303 1.00 88.25 91 LEU A N 1
ATOM 724 C CA . LEU A 1 91 ? -15.231 -6.949 15.464 1.00 88.25 91 LEU A CA 1
ATOM 725 C C . LEU A 1 91 ? -16.623 -7.038 16.092 1.00 88.25 91 LEU A C 1
ATOM 727 O O . LEU A 1 91 ? -16.738 -7.194 17.305 1.00 88.25 91 LEU A O 1
ATOM 731 N N . VAL A 1 92 ? -17.684 -7.033 15.281 1.00 88.88 92 VAL A N 1
ATOM 732 C CA . VAL A 1 92 ? -19.063 -7.211 15.764 1.00 88.88 92 VAL A CA 1
ATOM 733 C C . VAL A 1 92 ? -19.199 -8.537 16.517 1.00 88.88 92 VAL A C 1
ATOM 735 O O . VAL A 1 92 ? -19.800 -8.571 17.589 1.00 88.88 92 VAL A O 1
ATOM 738 N N . ARG A 1 93 ? -18.583 -9.621 16.021 1.00 89.00 93 ARG A N 1
ATOM 739 C CA . ARG A 1 93 ? -18.560 -10.914 16.726 1.00 89.00 93 ARG A CA 1
ATOM 740 C C . ARG A 1 93 ? -17.866 -10.839 18.088 1.00 89.00 93 ARG A C 1
ATOM 742 O O . ARG A 1 93 ? -18.328 -11.488 19.019 1.00 89.00 93 ARG A O 1
ATOM 749 N N . ARG A 1 94 ? -16.789 -10.056 18.220 1.00 87.12 94 ARG A N 1
ATOM 750 C CA . ARG A 1 94 ? -16.060 -9.872 19.493 1.00 87.12 94 ARG A CA 1
ATOM 751 C C . ARG A 1 94 ? -16.853 -9.058 20.511 1.00 87.12 94 ARG A C 1
ATOM 753 O O . ARG A 1 94 ? -16.788 -9.337 21.701 1.00 87.12 94 ARG A O 1
ATOM 760 N N . VAL A 1 95 ? -17.593 -8.063 20.037 1.00 86.81 95 VAL A N 1
ATOM 761 C CA . VAL A 1 95 ? -18.394 -7.153 20.866 1.00 86.81 95 VAL A CA 1
ATOM 762 C C . VAL A 1 95 ? -19.716 -7.796 21.326 1.00 86.81 95 VAL A C 1
ATOM 764 O O . VAL A 1 95 ? -20.310 -7.372 22.321 1.00 86.81 95 VAL A O 1
ATOM 767 N N . GLY A 1 96 ? -20.167 -8.857 20.651 1.00 86.81 96 GLY A N 1
ATOM 768 C CA . GLY A 1 96 ? -21.309 -9.670 21.067 1.00 86.81 96 GLY A CA 1
ATOM 769 C C . GLY A 1 96 ? -22.638 -8.917 20.971 1.00 86.81 96 GLY A C 1
ATOM 770 O O . GLY A 1 96 ? -22.971 -8.347 19.935 1.00 86.81 96 GLY A O 1
ATOM 771 N N . SER A 1 97 ? -23.422 -8.924 22.053 1.00 85.06 97 SER A N 1
ATOM 772 C CA . SER A 1 97 ? -24.786 -8.368 22.080 1.00 85.06 97 SER A CA 1
ATOM 773 C C . SER A 1 97 ? -24.857 -6.845 22.273 1.00 85.06 97 SER A C 1
ATOM 775 O O . SER A 1 97 ? -25.959 -6.299 22.370 1.00 85.06 97 SER A O 1
ATOM 777 N N . ASN A 1 98 ? -23.722 -6.141 22.353 1.00 90.12 98 ASN A N 1
ATOM 778 C CA . ASN A 1 98 ? -23.713 -4.688 22.519 1.00 90.12 98 ASN A CA 1
ATOM 779 C C . ASN A 1 98 ? -24.100 -3.987 21.201 1.00 90.12 98 ASN A C 1
ATOM 781 O O . ASN A 1 98 ? -23.274 -3.773 20.310 1.00 90.12 98 ASN A O 1
ATOM 785 N N . LYS A 1 99 ? -25.383 -3.620 21.098 1.00 88.62 99 LYS A N 1
ATOM 786 C CA . LYS A 1 99 ? -25.968 -2.965 19.919 1.00 88.62 99 LYS A CA 1
ATOM 787 C C . LYS A 1 99 ? -25.358 -1.594 19.629 1.00 88.62 99 LYS A C 1
ATOM 789 O O . LYS A 1 99 ? -25.124 -1.292 18.465 1.00 88.62 99 LYS A O 1
ATOM 794 N N . GLU A 1 100 ? -25.062 -0.796 20.655 1.00 90.06 100 GLU A N 1
ATOM 795 C CA . GLU A 1 100 ? -24.490 0.546 20.473 1.00 90.06 100 GLU A CA 1
ATOM 796 C C . GLU A 1 100 ? -23.108 0.475 19.827 1.00 90.06 100 GLU A C 1
ATOM 798 O O . GLU A 1 100 ? -22.818 1.192 18.867 1.00 90.06 100 GLU A O 1
ATOM 803 N N . ALA A 1 101 ? -22.275 -0.449 20.301 1.00 87.81 101 ALA A N 1
ATOM 804 C CA . ALA A 1 101 ? -20.961 -0.674 19.728 1.00 87.81 101 ALA A CA 1
ATOM 805 C C . ALA A 1 101 ? -21.059 -1.268 18.311 1.00 87.81 101 ALA A C 1
ATOM 807 O O . ALA A 1 101 ? -20.373 -0.793 17.410 1.00 87.81 101 ALA A O 1
ATOM 808 N N . ALA A 1 102 ? -21.973 -2.212 18.053 1.00 89.12 102 ALA A N 1
ATOM 809 C CA . ALA A 1 102 ? -22.206 -2.727 16.699 1.00 89.12 102 ALA A CA 1
ATOM 810 C C . ALA A 1 102 ? -22.672 -1.636 15.712 1.00 89.12 102 ALA A C 1
ATOM 812 O O . ALA A 1 102 ? -22.255 -1.625 14.550 1.00 89.12 102 ALA A O 1
ATOM 813 N N . ASP A 1 103 ? -23.511 -0.701 16.157 1.00 91.75 103 ASP A N 1
ATOM 814 C CA . ASP A 1 103 ? -23.987 0.403 15.326 1.00 91.75 103 ASP A CA 1
ATOM 815 C C . ASP A 1 103 ? -22.925 1.496 15.136 1.00 91.75 103 ASP A C 1
ATOM 817 O O . ASP A 1 103 ? -22.854 2.076 14.049 1.00 91.75 103 ASP A O 1
ATOM 821 N N . ARG A 1 104 ? -22.039 1.732 16.120 1.00 91.94 104 ARG A N 1
ATOM 822 C CA . ARG A 1 104 ? -20.832 2.562 15.939 1.00 91.94 104 ARG A CA 1
ATOM 823 C C . ARG A 1 104 ? -19.969 2.008 14.805 1.00 91.94 104 ARG A C 1
ATOM 825 O O . ARG A 1 104 ? -19.660 2.758 13.883 1.00 91.94 104 ARG A O 1
ATOM 832 N N . LEU A 1 105 ? -19.660 0.707 14.816 1.00 91.31 105 LEU A N 1
ATOM 833 C CA . LEU A 1 105 ? -18.838 0.072 13.775 1.00 91.31 105 LEU A CA 1
ATOM 834 C C . LEU A 1 105 ? -19.462 0.252 12.375 1.00 91.31 105 LEU A C 1
ATOM 836 O O . LEU A 1 105 ? -18.779 0.624 11.425 1.00 91.31 105 LEU A O 1
ATOM 840 N N . LYS A 1 106 ? -20.784 0.081 12.231 1.00 91.19 106 LYS A N 1
ATOM 841 C CA . LYS A 1 106 ? -21.472 0.331 10.947 1.00 91.19 106 LYS A CA 1
ATOM 842 C C . LYS A 1 106 ? -21.358 1.785 10.482 1.00 91.19 106 LYS A C 1
ATOM 844 O O . LYS A 1 106 ? -21.199 2.026 9.287 1.00 91.19 106 LYS A O 1
ATOM 849 N N . LYS A 1 107 ? -21.468 2.754 11.397 1.00 93.62 107 LYS A N 1
ATOM 850 C CA . LYS A 1 107 ? -21.344 4.184 11.068 1.00 93.62 107 LYS A CA 1
ATOM 851 C C . LYS A 1 107 ? -19.931 4.530 10.601 1.00 93.62 107 LYS A C 1
ATOM 853 O O . LYS A 1 107 ? -19.802 5.219 9.590 1.00 93.62 107 LYS A O 1
ATOM 858 N N . VAL A 1 108 ? -18.910 4.015 11.289 1.00 94.06 108 VAL A N 1
ATOM 859 C CA . VAL A 1 108 ? -17.497 4.184 10.909 1.00 94.06 108 VAL A CA 1
ATOM 860 C C . VAL A 1 108 ? -17.252 3.610 9.513 1.00 94.06 108 VAL A C 1
ATOM 862 O O . VAL A 1 108 ? -16.720 4.305 8.650 1.00 94.06 108 VAL A O 1
ATOM 865 N N . GLU A 1 109 ? -17.730 2.394 9.232 1.00 92.50 109 GLU A N 1
ATOM 866 C CA . GLU A 1 109 ? -17.604 1.797 7.896 1.00 92.50 109 GLU A CA 1
ATOM 867 C C . GLU A 1 109 ? -18.315 2.620 6.818 1.00 92.50 109 GLU A C 1
ATOM 869 O O . GLU A 1 109 ? -17.749 2.867 5.756 1.00 92.50 109 GLU A O 1
ATOM 874 N N . ALA A 1 110 ? -19.543 3.075 7.072 1.00 94.44 110 ALA A N 1
ATOM 875 C CA . ALA A 1 110 ? -20.285 3.880 6.106 1.00 94.44 110 ALA A CA 1
ATOM 876 C C . ALA A 1 110 ? -19.579 5.211 5.793 1.00 94.44 110 ALA A C 1
ATOM 878 O O . ALA A 1 110 ? -19.610 5.663 4.647 1.00 94.44 110 ALA A O 1
ATOM 879 N N . ALA A 1 111 ? -18.935 5.837 6.783 1.00 94.56 111 ALA A N 1
ATOM 880 C CA . ALA A 1 111 ? -18.150 7.052 6.581 1.00 94.56 111 ALA A CA 1
ATOM 881 C C . ALA A 1 111 ? -16.923 6.796 5.695 1.00 94.56 111 ALA A C 1
ATOM 883 O O . ALA A 1 111 ? -16.756 7.481 4.685 1.00 94.56 111 ALA A O 1
ATOM 884 N N . HIS A 1 112 ? -16.141 5.761 5.999 1.00 93.75 112 HIS A N 1
ATOM 885 C CA . HIS A 1 112 ? -14.941 5.425 5.232 1.00 93.75 112 HIS A CA 1
ATOM 886 C C . HIS A 1 112 ? -15.271 4.913 3.827 1.00 93.75 112 HIS A C 1
ATOM 888 O O . HIS A 1 112 ? -14.564 5.229 2.877 1.00 93.75 112 HIS A O 1
ATOM 894 N N . ARG A 1 113 ? -16.391 4.201 3.631 1.00 95.12 113 ARG A N 1
ATOM 895 C CA . ARG A 1 113 ? -16.862 3.815 2.286 1.00 95.12 113 ARG A CA 1
ATOM 896 C C . ARG A 1 113 ? -17.146 5.028 1.401 1.00 95.12 113 ARG A C 1
ATOM 898 O O . ARG A 1 113 ? -16.971 4.947 0.188 1.00 95.12 113 ARG A O 1
ATOM 905 N N . ARG A 1 114 ? -17.592 6.148 1.982 1.00 94.81 114 ARG A N 1
ATOM 906 C CA . ARG A 1 114 ? -17.778 7.404 1.236 1.00 94.81 114 ARG A CA 1
ATOM 907 C C . ARG A 1 114 ? -16.443 8.037 0.860 1.00 94.81 114 ARG A C 1
ATOM 909 O O . ARG A 1 114 ? -16.305 8.443 -0.285 1.00 94.81 114 ARG A O 1
ATOM 916 N N . GLN A 1 115 ? -15.476 8.065 1.777 1.00 93.56 115 GLN A N 1
ATOM 917 C CA . GLN A 1 115 ? -14.118 8.544 1.485 1.00 93.56 115 GLN A CA 1
ATOM 918 C C . GLN A 1 115 ? -13.463 7.711 0.381 1.00 93.56 115 GLN A C 1
ATOM 920 O O . GLN A 1 115 ? -12.998 8.259 -0.610 1.00 93.56 115 GLN A O 1
ATOM 925 N N . LEU A 1 116 ? -13.530 6.383 0.499 1.00 93.75 116 LEU A N 1
ATOM 926 C CA . LEU A 1 116 ? -13.004 5.461 -0.501 1.00 93.75 116 LEU A CA 1
ATOM 927 C C . LEU A 1 116 ? -13.660 5.685 -1.867 1.00 93.75 116 LEU A C 1
ATOM 929 O O . LEU A 1 116 ? -12.988 5.686 -2.891 1.00 93.75 116 LEU A O 1
ATOM 933 N N . ARG A 1 117 ? -14.980 5.890 -1.897 1.00 95.25 117 ARG A N 1
ATOM 934 C CA . ARG A 1 117 ? -15.699 6.192 -3.136 1.00 95.25 117 ARG A CA 1
ATOM 935 C C . ARG A 1 117 ? -15.234 7.500 -3.768 1.00 95.25 117 ARG A C 1
ATOM 937 O O . ARG A 1 117 ? -14.975 7.478 -4.963 1.00 95.25 117 ARG A O 1
ATOM 944 N N . ALA A 1 118 ? -15.129 8.575 -2.989 1.00 94.56 118 ALA A N 1
ATOM 945 C CA . ALA A 1 118 ? -14.667 9.871 -3.482 1.00 94.56 118 ALA A CA 1
ATOM 946 C C . ALA A 1 118 ? -13.252 9.760 -4.070 1.00 94.56 118 ALA A C 1
ATOM 948 O O . ALA A 1 118 ? -13.023 10.171 -5.199 1.00 94.56 118 ALA A O 1
ATOM 949 N N . PHE A 1 119 ? -12.353 9.070 -3.366 1.00 94.69 119 PHE A N 1
ATOM 950 C CA . PHE A 1 119 ? -11.014 8.771 -3.864 1.00 94.69 119 PHE A CA 1
ATOM 951 C C . PHE A 1 119 ? -11.038 8.051 -5.222 1.00 94.69 119 PHE A C 1
ATOM 953 O O . PHE A 1 119 ? -10.356 8.459 -6.157 1.00 94.69 119 PHE A O 1
ATOM 960 N N . PHE A 1 120 ? -11.846 6.993 -5.363 1.00 94.44 120 PHE A N 1
ATOM 961 C CA . PHE A 1 120 ? -11.957 6.272 -6.635 1.00 94.44 120 PHE A CA 1
ATOM 962 C C . PHE A 1 120 ? -12.575 7.114 -7.754 1.00 94.44 120 PHE A C 1
ATOM 964 O O . PHE A 1 120 ? -12.188 6.935 -8.902 1.00 94.44 120 PHE A O 1
ATOM 971 N N . GLU A 1 121 ? -13.514 8.006 -7.438 1.00 94.25 121 GLU A N 1
ATOM 972 C CA . GLU A 1 121 ? -14.095 8.944 -8.404 1.00 94.25 121 GLU A CA 1
ATOM 973 C C . GLU A 1 121 ? -13.042 9.945 -8.908 1.00 94.25 121 GLU A C 1
ATOM 975 O O . GLU A 1 121 ? -12.991 10.213 -10.108 1.00 94.25 121 GLU A O 1
ATOM 980 N N . ASP A 1 122 ? -12.143 10.405 -8.034 1.00 93.25 122 ASP A N 1
ATOM 981 C CA . ASP A 1 122 ? -11.058 11.326 -8.392 1.00 93.25 122 ASP A CA 1
ATOM 982 C C . ASP A 1 122 ? -10.003 10.680 -9.305 1.00 93.25 122 ASP A C 1
ATOM 984 O O . ASP A 1 122 ? -9.426 11.351 -10.164 1.00 93.25 122 ASP A O 1
ATOM 988 N N . ILE A 1 123 ? -9.758 9.371 -9.159 1.00 93.00 123 ILE A N 1
ATOM 989 C CA . ILE A 1 123 ? -8.723 8.658 -9.926 1.00 93.00 123 ILE A CA 1
ATOM 990 C C . ILE A 1 123 ? -9.262 7.790 -11.071 1.00 93.00 123 ILE A C 1
ATOM 992 O O . ILE A 1 123 ? -8.457 7.164 -11.757 1.00 93.00 123 ILE A O 1
ATOM 996 N N . ASP A 1 124 ? -10.577 7.724 -11.301 1.00 91.12 124 ASP A N 1
ATOM 997 C CA . ASP A 1 124 ? -11.228 6.698 -12.142 1.00 91.12 124 ASP A CA 1
ATOM 998 C C . ASP A 1 124 ? -10.601 6.565 -13.543 1.00 91.12 124 ASP A C 1
ATOM 1000 O O . ASP A 1 124 ? -10.155 5.487 -13.954 1.00 91.12 124 ASP A O 1
ATOM 1004 N N . SER A 1 125 ? -10.460 7.693 -14.247 1.00 87.56 125 SER A N 1
ATOM 1005 C CA . SER A 1 125 ? -9.876 7.725 -15.598 1.00 87.56 125 SER A CA 1
ATOM 1006 C C . SER A 1 125 ? -8.407 7.280 -15.629 1.00 87.56 125 SER A C 1
ATOM 1008 O O . SER A 1 125 ? -7.958 6.571 -16.537 1.00 87.56 125 SER A O 1
ATOM 1010 N N . ASP A 1 126 ? -7.649 7.655 -14.605 1.00 91.62 126 ASP A N 1
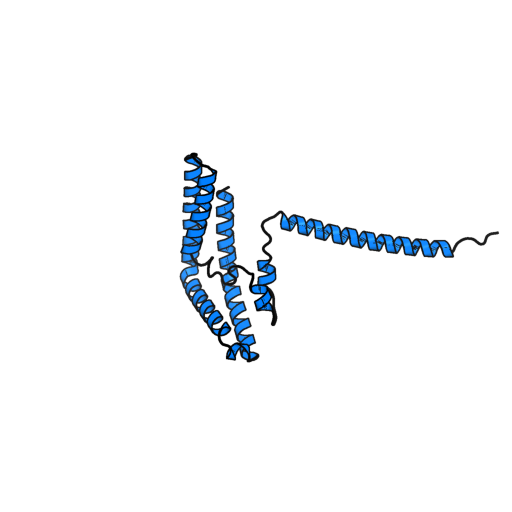ATOM 1011 C CA . ASP A 1 126 ? -6.233 7.349 -14.481 1.00 91.62 126 ASP A CA 1
ATOM 1012 C C . ASP A 1 126 ? -5.984 5.904 -14.036 1.00 91.62 126 ASP A C 1
ATOM 1014 O O . ASP A 1 126 ? -4.977 5.294 -14.438 1.00 91.62 126 ASP A O 1
ATOM 1018 N N . LEU A 1 127 ? -6.905 5.370 -13.233 1.00 92.25 127 LEU A N 1
ATOM 1019 C CA . LEU A 1 127 ? -6.931 4.013 -12.720 1.00 92.25 127 LEU A CA 1
ATOM 1020 C C . LEU A 1 127 ? -7.195 3.010 -13.841 1.00 92.25 127 LEU A C 1
ATOM 1022 O O . LEU A 1 127 ? -6.465 2.024 -13.948 1.00 92.25 127 LEU A O 1
ATOM 1026 N N . GLU A 1 128 ? -8.163 3.266 -14.723 1.00 90.88 128 GLU A N 1
ATOM 1027 C CA . GLU A 1 128 ? -8.428 2.380 -15.863 1.00 90.88 128 GLU A CA 1
ATOM 1028 C C . GLU A 1 128 ? -7.180 2.243 -16.751 1.00 90.88 128 GLU A C 1
ATOM 1030 O O . GLU A 1 128 ? -6.752 1.137 -17.106 1.00 90.88 128 GLU A O 1
ATOM 1035 N N . GLN A 1 129 ? -6.533 3.370 -17.059 1.00 92.12 129 GLN A N 1
ATOM 1036 C CA . GLN A 1 129 ? -5.301 3.379 -17.841 1.00 92.12 129 GLN A CA 1
ATOM 1037 C C . GLN A 1 129 ? -4.157 2.649 -17.123 1.00 92.12 129 GLN A C 1
ATOM 1039 O O . GLN A 1 129 ? -3.356 1.957 -17.761 1.00 92.12 129 GLN A O 1
ATOM 1044 N N . HIS A 1 130 ? -4.062 2.790 -15.801 1.00 92.25 130 HIS A N 1
ATOM 1045 C CA . HIS A 1 130 ? -3.086 2.067 -14.991 1.00 92.25 130 HIS A CA 1
ATOM 1046 C C . HIS A 1 130 ? -3.310 0.556 -15.046 1.00 92.25 130 HIS A C 1
ATOM 1048 O O . HIS A 1 130 ? -2.370 -0.180 -15.340 1.00 92.25 130 HIS A O 1
ATOM 1054 N N . LEU A 1 131 ? -4.543 0.083 -14.858 1.00 91.38 131 LEU A N 1
ATOM 1055 C CA . LEU A 1 131 ? -4.868 -1.344 -14.898 1.00 91.38 131 LEU A CA 1
ATOM 1056 C C . LEU A 1 131 ? -4.540 -1.967 -16.263 1.00 91.38 131 LEU A C 1
ATOM 1058 O O . LEU A 1 131 ? -3.909 -3.025 -16.311 1.00 91.38 131 LEU A O 1
ATOM 1062 N N . LYS A 1 132 ? -4.835 -1.266 -17.366 1.00 91.75 132 LYS A N 1
ATOM 1063 C CA . LYS A 1 132 ? -4.412 -1.674 -18.721 1.00 91.75 132 LYS A CA 1
ATOM 1064 C C . LYS A 1 132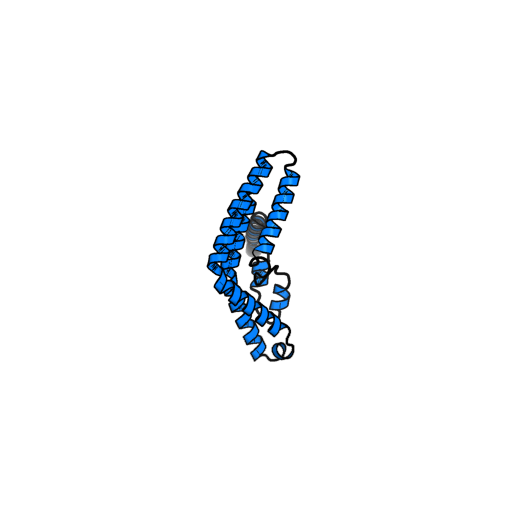 ? -2.887 -1.759 -18.848 1.00 91.75 132 LYS A C 1
ATOM 1066 O O . LYS A 1 132 ? -2.350 -2.694 -19.447 1.00 91.75 132 LYS A O 1
ATOM 1071 N N . ASN A 1 133 ? -2.156 -0.805 -18.267 1.00 91.25 133 ASN A N 1
ATOM 1072 C CA . ASN A 1 133 ? -0.691 -0.819 -18.274 1.00 91.25 133 ASN A CA 1
ATOM 1073 C C . ASN A 1 133 ? -0.115 -1.987 -17.459 1.00 91.25 133 ASN A C 1
ATOM 1075 O O . ASN A 1 133 ? 0.868 -2.597 -17.891 1.00 91.25 133 ASN A O 1
ATOM 1079 N N . VAL A 1 134 ? -0.729 -2.324 -16.321 1.00 91.12 134 VAL A N 1
ATOM 1080 C CA . VAL A 1 134 ? -0.362 -3.490 -15.506 1.00 91.12 134 VAL A CA 1
ATOM 1081 C C . VAL A 1 134 ? -0.611 -4.783 -16.282 1.00 91.12 134 VAL A C 1
ATOM 1083 O O . VAL A 1 134 ? 0.273 -5.636 -16.343 1.00 91.12 134 VAL A O 1
ATOM 1086 N N . GLU A 1 135 ? -1.770 -4.929 -16.925 1.00 90.56 135 GLU A N 1
ATOM 1087 C CA . GLU A 1 135 ? -2.085 -6.102 -17.746 1.00 90.56 135 GLU A CA 1
ATOM 1088 C C . GLU A 1 135 ? -1.053 -6.297 -18.866 1.00 90.56 135 GLU A C 1
ATOM 1090 O O . GLU A 1 135 ? -0.495 -7.388 -19.029 1.00 90.56 135 GLU A O 1
ATOM 1095 N N . ARG A 1 136 ? -0.710 -5.215 -19.573 1.00 90.06 136 ARG A N 1
ATOM 1096 C CA . ARG A 1 136 ? 0.329 -5.214 -20.608 1.00 90.06 136 ARG A CA 1
ATOM 1097 C C . ARG A 1 136 ? 1.697 -5.624 -20.057 1.00 90.06 136 ARG A C 1
ATOM 1099 O O . ARG A 1 136 ? 2.393 -6.425 -20.680 1.00 90.06 136 ARG A O 1
ATOM 1106 N N . LEU A 1 137 ? 2.084 -5.117 -18.886 1.00 89.62 137 LEU A N 1
ATOM 1107 C CA . LEU A 1 137 ? 3.332 -5.500 -18.220 1.00 89.62 137 LEU A CA 1
ATOM 1108 C C . LEU A 1 137 ? 3.358 -7.000 -17.887 1.00 89.62 137 LEU A C 1
ATOM 1110 O O . LEU A 1 137 ? 4.364 -7.672 -18.127 1.00 89.62 137 LEU A O 1
ATOM 1114 N N . LEU A 1 138 ? 2.255 -7.542 -17.366 1.00 86.69 138 LEU A N 1
ATOM 1115 C CA . LEU A 1 138 ? 2.131 -8.967 -17.056 1.00 86.69 138 LEU A CA 1
ATOM 1116 C C . LEU A 1 138 ? 2.154 -9.834 -18.320 1.00 86.69 138 LEU A C 1
ATOM 1118 O O . LEU A 1 138 ? 2.727 -10.924 -18.305 1.00 86.69 138 LEU A O 1
ATOM 1122 N N . ALA A 1 139 ? 1.584 -9.364 -19.431 1.00 87.38 139 ALA A N 1
ATOM 1123 C CA . ALA A 1 139 ? 1.711 -10.023 -20.728 1.00 87.38 139 ALA A CA 1
ATOM 1124 C C . ALA A 1 139 ? 3.176 -10.055 -21.202 1.00 87.38 139 ALA A C 1
ATOM 1126 O O . ALA A 1 139 ? 3.688 -11.124 -21.529 1.00 87.38 139 ALA A O 1
ATOM 1127 N N . TYR A 1 140 ? 3.894 -8.928 -21.135 1.00 86.81 140 TYR A N 1
ATOM 1128 C CA . TYR A 1 140 ? 5.314 -8.865 -21.509 1.00 86.81 140 TYR A CA 1
ATOM 1129 C C . TYR A 1 140 ? 6.212 -9.739 -20.637 1.00 86.81 140 TYR A C 1
ATOM 1131 O O . TYR A 1 140 ? 7.193 -10.289 -21.127 1.00 86.81 140 TYR A O 1
ATOM 1139 N N . ARG A 1 141 ? 5.883 -9.896 -19.352 1.00 81.25 141 ARG A N 1
ATOM 1140 C CA . ARG A 1 141 ? 6.608 -10.803 -18.454 1.00 81.25 141 ARG A CA 1
ATOM 1141 C C . ARG A 1 141 ? 6.398 -12.278 -18.785 1.00 81.25 141 ARG A C 1
ATOM 1143 O O . ARG A 1 141 ? 7.278 -13.083 -18.486 1.00 81.25 141 ARG A O 1
ATOM 1150 N N . ARG A 1 142 ? 5.252 -12.642 -19.363 1.00 83.31 142 ARG A N 1
ATOM 1151 C CA . ARG A 1 142 ? 4.960 -14.024 -19.771 1.00 83.31 142 ARG A CA 1
ATOM 1152 C C . ARG A 1 142 ? 5.670 -14.399 -21.071 1.00 83.31 142 ARG A C 1
ATOM 1154 O O . ARG A 1 142 ? 6.106 -15.540 -21.208 1.00 83.31 142 ARG A O 1
ATOM 1161 N N . ASP A 1 143 ? 5.866 -13.437 -21.965 1.00 85.38 143 ASP A N 1
ATOM 1162 C CA . ASP A 1 143 ? 6.600 -13.619 -23.218 1.00 85.38 143 ASP A CA 1
ATOM 1163 C C . ASP A 1 143 ? 8.067 -14.033 -22.955 1.00 85.38 143 ASP A C 1
ATOM 1165 O O . ASP A 1 143 ? 8.836 -13.332 -22.293 1.00 85.38 143 ASP A O 1
ATOM 1169 N N . VAL A 1 144 ? 8.444 -15.229 -23.418 1.00 75.12 144 VAL A N 1
ATOM 1170 C CA . VAL A 1 144 ? 9.793 -15.796 -23.240 1.00 75.12 144 VAL A CA 1
ATOM 1171 C C . VAL A 1 144 ? 10.810 -15.040 -24.098 1.00 75.12 144 VAL A C 1
ATOM 1173 O O . VAL A 1 144 ? 11.868 -14.669 -23.595 1.00 75.12 144 VAL A O 1
ATOM 1176 N N . ALA A 1 145 ? 10.461 -14.699 -25.342 1.00 75.75 145 ALA A N 1
ATOM 1177 C CA . ALA A 1 145 ? 11.368 -14.024 -26.271 1.00 75.75 145 ALA A CA 1
ATOM 1178 C C . ALA A 1 145 ? 11.780 -12.636 -25.752 1.00 75.75 145 ALA A C 1
ATOM 1180 O O . ALA A 1 145 ? 12.939 -12.229 -25.850 1.00 75.75 145 ALA A O 1
ATOM 1181 N N . ARG A 1 146 ? 10.857 -11.920 -25.100 1.00 72.69 146 ARG A N 1
ATOM 1182 C CA . ARG A 1 146 ? 11.142 -10.615 -24.474 1.00 72.69 146 ARG A CA 1
ATOM 1183 C C . ARG A 1 146 ? 12.013 -10.705 -23.223 1.00 72.69 146 ARG A C 1
ATOM 1185 O O . ARG A 1 146 ? 12.663 -9.721 -22.867 1.00 72.69 146 ARG A O 1
ATOM 1192 N N . ARG A 1 147 ? 12.034 -11.858 -22.549 1.00 68.44 147 ARG A N 1
ATOM 1193 C CA . ARG A 1 147 ? 12.872 -12.094 -21.365 1.00 68.44 147 ARG A CA 1
ATOM 1194 C C . ARG A 1 147 ? 14.308 -12.451 -21.716 1.00 68.44 147 ARG A C 1
ATOM 1196 O O . ARG A 1 147 ? 15.179 -12.219 -20.886 1.00 68.44 147 ARG A O 1
ATOM 1203 N N . GLU A 1 148 ? 14.563 -12.974 -22.908 1.00 75.81 148 GLU A N 1
ATOM 1204 C CA . GLU A 1 148 ? 15.905 -13.395 -23.323 1.00 75.81 148 GLU A CA 1
ATOM 1205 C C . GLU A 1 148 ? 16.693 -12.270 -24.004 1.00 75.81 148 GLU A C 1
ATOM 1207 O O . GLU A 1 148 ? 17.915 -12.211 -23.882 1.00 75.81 148 GLU A O 1
ATOM 1212 N N . VAL A 1 149 ? 16.008 -11.304 -24.625 1.00 82.12 149 VAL A N 1
ATOM 1213 C CA . VAL A 1 149 ? 16.651 -10.166 -25.299 1.00 82.12 149 VAL A CA 1
ATOM 1214 C C . VAL A 1 149 ? 16.985 -9.041 -24.296 1.00 82.12 149 VAL A C 1
ATOM 1216 O O . VAL A 1 149 ? 16.066 -8.432 -23.736 1.00 82.12 149 VAL A O 1
ATOM 1219 N N . PRO A 1 150 ? 18.270 -8.672 -24.089 1.00 78.06 150 PRO A N 1
ATOM 1220 C CA . PRO A 1 150 ? 18.676 -7.671 -23.089 1.00 78.06 150 PRO A CA 1
ATOM 1221 C C . PRO A 1 150 ? 17.997 -6.297 -23.229 1.00 78.06 150 PRO A C 1
ATOM 1223 O O . PRO A 1 150 ? 17.616 -5.683 -22.226 1.00 78.06 150 PRO A O 1
ATOM 1226 N N . GLY A 1 151 ? 17.793 -5.828 -24.466 1.00 80.06 151 GLY A N 1
ATOM 1227 C CA . GLY A 1 151 ? 17.094 -4.567 -24.740 1.00 80.06 151 GLY A CA 1
ATOM 1228 C C . GLY A 1 151 ? 15.627 -4.596 -24.297 1.00 80.06 151 GLY A C 1
ATOM 1229 O O . GLY A 1 151 ? 15.161 -3.681 -23.618 1.00 80.06 151 GLY A O 1
ATOM 1230 N N . LEU A 1 152 ? 14.922 -5.694 -24.585 1.00 81.81 152 LEU A N 1
ATOM 1231 C CA . LEU A 1 152 ? 13.511 -5.873 -24.223 1.00 81.81 152 LEU A CA 1
ATOM 1232 C C . LEU A 1 152 ? 13.330 -6.055 -22.711 1.00 81.81 152 LEU A C 1
ATOM 1234 O O . LEU A 1 152 ? 12.394 -5.502 -22.133 1.00 81.81 152 LEU A O 1
ATOM 1238 N N . ARG A 1 153 ? 14.272 -6.720 -22.031 1.00 80.00 153 ARG A N 1
ATOM 1239 C CA . ARG A 1 153 ? 14.303 -6.782 -20.558 1.00 80.00 153 ARG A CA 1
ATOM 1240 C C . ARG A 1 153 ? 14.404 -5.399 -19.922 1.00 80.00 153 ARG A C 1
ATOM 1242 O O . ARG A 1 153 ? 13.718 -5.121 -18.940 1.00 80.00 153 ARG A O 1
ATOM 1249 N N . THR A 1 154 ? 15.264 -4.542 -20.471 1.00 81.38 154 THR A N 1
ATOM 1250 C CA . THR A 1 154 ? 15.444 -3.171 -19.972 1.00 81.38 154 THR A CA 1
ATOM 1251 C C . THR A 1 154 ? 14.164 -2.364 -20.156 1.00 81.38 154 THR A C 1
ATOM 1253 O O . THR A 1 154 ? 13.725 -1.693 -19.226 1.00 81.38 154 THR A O 1
ATOM 1256 N N . GLN A 1 155 ? 13.505 -2.510 -21.306 1.00 84.50 155 GLN A N 1
ATOM 1257 C CA . GLN A 1 155 ? 12.214 -1.882 -21.570 1.00 84.50 155 GLN A CA 1
ATOM 1258 C C . GLN A 1 155 ? 11.128 -2.340 -20.583 1.00 84.50 155 GLN A C 1
ATOM 1260 O O . GLN A 1 155 ? 10.411 -1.504 -20.037 1.00 84.50 155 GLN A O 1
ATOM 1265 N N . ILE A 1 156 ? 11.034 -3.643 -20.294 1.00 84.88 156 ILE A N 1
ATOM 1266 C CA . ILE A 1 156 ? 10.101 -4.182 -19.289 1.00 84.88 156 ILE A CA 1
ATOM 1267 C C . ILE A 1 156 ? 10.371 -3.567 -17.912 1.00 84.88 156 ILE A C 1
ATOM 1269 O O . ILE A 1 156 ? 9.434 -3.157 -17.231 1.00 84.88 156 ILE A O 1
ATOM 1273 N N . ALA A 1 157 ? 11.640 -3.468 -17.511 1.00 83.00 157 ALA A N 1
ATOM 1274 C CA . ALA A 1 157 ? 12.015 -2.874 -16.232 1.00 83.00 157 ALA A CA 1
ATOM 1275 C C . ALA A 1 157 ? 11.666 -1.376 -16.149 1.00 83.00 157 ALA A C 1
ATOM 1277 O O . ALA A 1 157 ? 11.303 -0.898 -15.074 1.00 83.00 157 ALA A O 1
ATOM 1278 N N . THR A 1 158 ? 11.762 -0.635 -17.256 1.00 85.69 158 THR A N 1
ATOM 1279 C CA . THR A 1 158 ? 11.328 0.769 -17.328 1.00 85.69 158 THR A CA 1
ATOM 1280 C C . THR A 1 158 ? 9.815 0.889 -17.171 1.00 85.69 158 THR A C 1
ATOM 1282 O O . THR A 1 158 ? 9.364 1.612 -16.287 1.00 85.69 158 THR A O 1
ATOM 1285 N N . ILE A 1 159 ? 9.040 0.116 -17.940 1.00 87.31 159 ILE A N 1
ATOM 1286 C CA . ILE A 1 159 ? 7.568 0.114 -17.859 1.00 87.31 159 ILE A CA 1
ATOM 1287 C C . ILE A 1 159 ? 7.109 -0.254 -16.447 1.00 87.31 159 ILE A C 1
ATOM 1289 O O . ILE A 1 159 ? 6.216 0.378 -15.893 1.00 87.31 159 ILE A O 1
ATOM 1293 N N . GLU A 1 160 ? 7.740 -1.253 -15.831 1.00 86.75 160 GLU A N 1
ATOM 1294 C CA . GLU A 1 160 ? 7.431 -1.644 -14.458 1.00 86.75 160 GLU A CA 1
ATOM 1295 C C . GLU A 1 160 ? 7.632 -0.496 -13.465 1.00 86.75 160 GLU A C 1
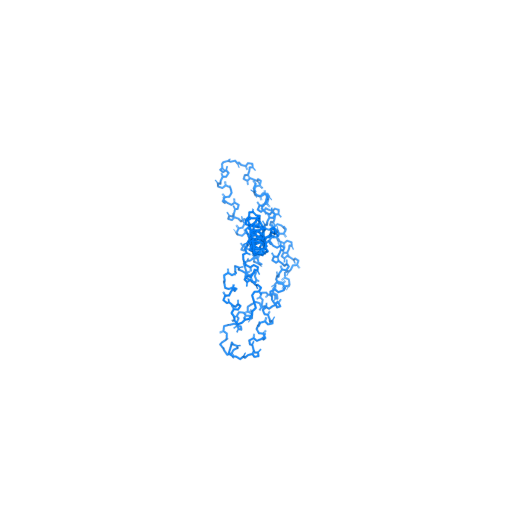ATOM 1297 O O . GLU A 1 160 ? 6.787 -0.288 -12.595 1.00 86.75 160 GLU A O 1
ATOM 1302 N N . ARG A 1 161 ? 8.724 0.266 -13.593 1.00 84.06 161 ARG A N 1
ATOM 1303 C CA . ARG A 1 161 ? 8.975 1.424 -12.724 1.00 84.06 161 ARG A CA 1
ATOM 1304 C C . ARG A 1 161 ? 7.925 2.507 -12.910 1.00 84.06 161 ARG A C 1
ATOM 1306 O O . ARG A 1 161 ? 7.523 3.108 -11.923 1.00 84.06 161 ARG A O 1
ATOM 1313 N N . GLU A 1 162 ? 7.503 2.769 -14.140 1.00 87.56 162 GLU A N 1
ATOM 1314 C CA . GLU A 1 162 ? 6.474 3.771 -14.433 1.00 87.56 162 GLU A CA 1
ATOM 1315 C C . GLU A 1 162 ? 5.122 3.372 -13.841 1.00 87.56 162 GLU A C 1
ATOM 1317 O O . GLU A 1 162 ? 4.498 4.174 -13.149 1.00 87.56 162 GLU A O 1
ATOM 1322 N N . VAL A 1 163 ? 4.719 2.113 -14.036 1.00 90.12 163 VAL A N 1
ATOM 1323 C CA . VAL A 1 163 ? 3.504 1.532 -13.447 1.00 90.12 163 VAL A CA 1
ATOM 1324 C C . VAL A 1 163 ? 3.540 1.641 -11.923 1.00 90.12 163 VAL A C 1
ATOM 1326 O O . VAL A 1 163 ? 2.593 2.128 -11.312 1.00 90.12 163 VAL A O 1
ATOM 1329 N N . GLN A 1 164 ? 4.649 1.242 -11.298 1.00 86.56 164 GLN A N 1
ATOM 1330 C CA . GLN A 1 164 ? 4.794 1.317 -9.846 1.00 86.56 164 GLN A CA 1
ATOM 1331 C C . GLN A 1 164 ? 4.764 2.768 -9.353 1.00 86.56 164 GLN A C 1
ATOM 1333 O O . GLN A 1 164 ? 4.041 3.076 -8.414 1.00 86.56 164 GLN A O 1
ATOM 1338 N N . LYS A 1 165 ? 5.495 3.674 -10.015 1.00 86.50 165 LYS A N 1
ATOM 1339 C CA . LYS A 1 165 ? 5.548 5.098 -9.661 1.00 86.50 165 LYS A CA 1
ATOM 1340 C C . LYS A 1 165 ? 4.167 5.752 -9.712 1.00 86.50 165 LYS A C 1
ATOM 1342 O O . LYS A 1 165 ? 3.886 6.583 -8.855 1.00 86.50 165 LYS A O 1
ATOM 1347 N N . LYS A 1 166 ? 3.330 5.386 -10.691 1.00 89.31 166 LYS A N 1
ATOM 1348 C CA . LYS A 1 166 ? 1.961 5.908 -10.806 1.00 89.31 166 LYS A CA 1
ATOM 1349 C C . LYS A 1 166 ? 1.067 5.407 -9.667 1.00 89.31 166 LYS A C 1
ATOM 1351 O O . LYS A 1 166 ? 0.332 6.199 -9.097 1.00 89.31 166 LYS A O 1
ATOM 1356 N N . ALA A 1 167 ? 1.181 4.130 -9.299 1.00 89.50 167 ALA A N 1
ATOM 1357 C CA . ALA A 1 167 ? 0.374 3.535 -8.234 1.00 89.50 167 ALA A CA 1
ATOM 1358 C C . ALA A 1 167 ? 0.770 3.982 -6.819 1.00 89.50 167 ALA A C 1
ATOM 1360 O O . ALA A 1 167 ? -0.086 4.018 -5.944 1.00 89.50 167 ALA A O 1
ATOM 1361 N N . THR A 1 168 ? 2.046 4.296 -6.569 1.00 86.56 168 THR A N 1
ATOM 1362 C CA . THR A 1 168 ? 2.549 4.621 -5.222 1.00 86.56 168 THR A CA 1
ATOM 1363 C C . THR A 1 168 ? 1.701 5.645 -4.452 1.00 86.56 168 THR A C 1
ATOM 1365 O O . THR A 1 168 ? 1.331 5.322 -3.325 1.00 86.56 168 THR A O 1
ATOM 1368 N N . PRO A 1 169 ? 1.382 6.845 -4.985 1.00 89.81 169 PRO A N 1
ATOM 1369 C CA . PRO A 1 169 ? 0.574 7.819 -4.245 1.00 89.81 169 PRO A CA 1
ATOM 1370 C C . PRO A 1 169 ? -0.837 7.302 -3.934 1.00 89.81 169 PRO A C 1
ATOM 1372 O O . PRO A 1 169 ? -1.295 7.443 -2.809 1.00 89.81 169 PRO A O 1
ATOM 1375 N N . TRP A 1 170 ? -1.484 6.622 -4.883 1.00 92.44 170 TRP A N 1
ATOM 1376 C CA . TRP A 1 170 ? -2.818 6.045 -4.690 1.00 92.44 170 TRP A CA 1
ATOM 1377 C C . TRP A 1 170 ? -2.841 4.949 -3.629 1.00 92.44 170 TRP A C 1
ATOM 1379 O O . TRP A 1 170 ? -3.776 4.849 -2.842 1.00 92.44 170 TRP A O 1
ATOM 1389 N N . LEU A 1 171 ? -1.802 4.115 -3.605 1.00 88.88 171 LEU A N 1
ATOM 1390 C CA . LEU A 1 171 ? -1.659 3.078 -2.592 1.00 88.88 171 LEU A CA 1
ATOM 1391 C C . LEU A 1 171 ? -1.402 3.674 -1.213 1.00 88.88 171 LEU A C 1
ATOM 1393 O O . LEU A 1 171 ? -1.969 3.178 -0.250 1.00 88.88 171 LEU A O 1
ATOM 1397 N N . ALA A 1 172 ? -0.605 4.741 -1.124 1.00 86.56 172 ALA A N 1
ATOM 1398 C CA . ALA A 1 172 ? -0.394 5.447 0.134 1.00 86.56 172 ALA A CA 1
ATOM 1399 C C . ALA A 1 172 ? -1.704 6.042 0.675 1.00 86.56 172 ALA A C 1
ATOM 1401 O O . ALA A 1 172 ? -1.978 5.911 1.862 1.00 86.56 172 ALA A O 1
ATOM 1402 N N . GLU A 1 173 ? -2.531 6.624 -0.194 1.00 88.12 173 GLU A N 1
ATOM 1403 C CA . GLU A 1 173 ? -3.826 7.193 0.188 1.00 88.12 173 GLU A CA 1
ATOM 1404 C C . GLU A 1 173 ? -4.837 6.117 0.613 1.00 88.12 173 GLU A C 1
ATOM 1406 O O . GLU A 1 173 ? -5.486 6.255 1.647 1.00 88.12 173 GLU A O 1
ATOM 1411 N N . ILE A 1 174 ? -4.922 4.987 -0.102 1.00 88.75 174 ILE A N 1
ATOM 1412 C CA . ILE A 1 174 ? -5.741 3.846 0.343 1.00 88.75 174 ILE A CA 1
ATOM 1413 C C . ILE A 1 174 ? -5.252 3.302 1.686 1.00 88.75 174 ILE A C 1
ATOM 1415 O O . ILE A 1 174 ? -6.076 3.011 2.553 1.00 88.75 174 ILE A O 1
ATOM 1419 N N . ASP A 1 175 ? -3.938 3.139 1.855 1.00 86.56 175 ASP A N 1
ATOM 1420 C CA . ASP A 1 175 ? -3.355 2.643 3.101 1.00 86.56 175 ASP A CA 1
ATOM 1421 C C . ASP A 1 175 ? -3.663 3.626 4.256 1.00 86.56 175 ASP A C 1
ATOM 1423 O O . ASP A 1 175 ? -3.977 3.194 5.362 1.00 86.56 175 ASP A O 1
ATOM 1427 N N . GLU A 1 176 ? -3.665 4.940 4.009 1.00 87.25 176 GLU A N 1
ATOM 1428 C CA . GLU A 1 176 ? -4.086 5.959 4.981 1.00 87.25 176 GLU A CA 1
ATOM 1429 C C . GLU A 1 176 ? -5.573 5.841 5.346 1.00 87.25 176 GLU A C 1
ATOM 1431 O O . GLU A 1 176 ? -5.906 5.759 6.531 1.00 87.25 176 GLU A O 1
ATOM 1436 N N . ILE A 1 177 ? -6.467 5.755 4.354 1.00 89.25 177 ILE A N 1
ATOM 1437 C CA . ILE A 1 177 ? -7.907 5.558 4.587 1.00 89.25 177 ILE A CA 1
ATOM 1438 C C . ILE A 1 177 ? -8.143 4.267 5.389 1.00 89.25 177 ILE A C 1
ATOM 1440 O O . ILE A 1 177 ? -8.971 4.241 6.301 1.00 89.25 177 ILE A O 1
ATOM 1444 N N . TRP A 1 178 ? -7.410 3.196 5.076 1.00 88.50 178 TRP A N 1
ATOM 1445 C CA . TRP A 1 178 ? -7.491 1.921 5.785 1.00 88.50 178 TRP A CA 1
ATOM 1446 C C . TRP A 1 178 ? -7.018 2.037 7.238 1.00 88.50 178 TRP A C 1
ATOM 1448 O O . TRP A 1 178 ? -7.697 1.555 8.142 1.00 88.50 178 TRP A O 1
ATOM 1458 N N . ASN A 1 179 ? -5.881 2.687 7.483 1.00 85.56 179 ASN A N 1
ATOM 1459 C CA . ASN A 1 179 ? -5.349 2.870 8.834 1.00 85.56 179 ASN A CA 1
ATOM 1460 C C . ASN A 1 179 ? -6.299 3.702 9.707 1.00 85.56 179 ASN A C 1
ATOM 1462 O O . ASN A 1 179 ? -6.524 3.362 10.869 1.00 85.56 179 ASN A O 1
ATOM 1466 N N . ASN A 1 180 ? -6.900 4.753 9.142 1.00 84.31 180 ASN A N 1
ATOM 1467 C CA . ASN A 1 180 ? -7.905 5.563 9.833 1.00 84.31 180 ASN A CA 1
ATOM 1468 C C . ASN A 1 180 ? -9.151 4.730 10.164 1.00 84.31 180 ASN A C 1
ATOM 1470 O O . ASN A 1 180 ? -9.624 4.743 11.302 1.00 84.31 180 ASN A O 1
ATOM 1474 N N . PHE A 1 181 ? -9.610 3.917 9.208 1.00 87.06 181 PHE A N 1
ATOM 1475 C CA . PHE A 1 181 ? -10.707 2.978 9.416 1.00 87.06 181 PHE A CA 1
ATOM 1476 C C . PHE A 1 181 ? -10.411 1.990 10.551 1.00 87.06 181 PHE A C 1
ATOM 1478 O O . PHE A 1 181 ? -11.246 1.803 11.432 1.00 87.06 181 PHE A O 1
ATOM 1485 N N . GLU A 1 182 ? -9.229 1.371 10.575 1.00 85.94 182 GLU A N 1
ATOM 1486 C CA . GLU A 1 182 ? -8.846 0.445 11.645 1.00 85.94 182 GLU A CA 1
ATOM 1487 C C . GLU A 1 182 ? -8.738 1.140 13.002 1.00 85.94 182 GLU A C 1
ATOM 1489 O O . GLU A 1 182 ? -9.213 0.591 13.998 1.00 85.94 182 GLU A O 1
ATOM 1494 N N . SER A 1 183 ? -8.164 2.343 13.040 1.00 85.19 183 SER A N 1
ATOM 1495 C CA . SER A 1 183 ? -8.009 3.126 14.267 1.00 85.19 183 SER A CA 1
ATOM 1496 C C . SER A 1 183 ? -9.354 3.533 14.867 1.00 85.19 183 SER A C 1
ATOM 1498 O O . SER A 1 183 ? -9.507 3.503 16.084 1.00 85.19 183 SER A O 1
ATOM 1500 N N . GLU A 1 184 ? -10.336 3.919 14.049 1.00 87.50 184 GLU A N 1
ATOM 1501 C CA . GLU A 1 184 ? -11.667 4.310 14.533 1.00 87.50 184 GLU A CA 1
ATOM 1502 C C . GLU A 1 184 ? -12.545 3.117 14.938 1.00 87.50 184 GLU A C 1
ATOM 1504 O O . GLU A 1 184 ? -13.541 3.293 15.651 1.00 87.50 184 GLU A O 1
ATOM 1509 N N . MET A 1 185 ? -12.193 1.918 14.468 1.00 81.75 185 MET A N 1
ATOM 1510 C CA . MET A 1 185 ? -12.888 0.662 14.749 1.00 81.75 185 MET A CA 1
ATOM 1511 C C . MET A 1 185 ? -12.441 -0.019 16.053 1.00 81.75 185 MET A C 1
ATOM 1513 O O . MET A 1 185 ? -13.140 -0.926 16.517 1.00 81.75 185 MET A O 1
ATOM 1517 N N . GLN A 1 186 ? -11.307 0.393 16.629 1.00 77.56 186 GLN A N 1
ATOM 1518 C CA . GLN A 1 186 ? -10.840 -0.025 17.959 1.00 77.56 186 GLN A CA 1
ATOM 1519 C C . GLN A 1 186 ? -11.582 0.728 19.086 1.00 77.56 186 GLN A C 1
ATOM 1521 O O . GLN A 1 186 ? -11.710 0.116 20.169 1.00 77.56 186 GLN A O 1
#

pLDDT: mean 81.24, std 13.18, range [42.91, 95.25]